Protein AF-A0A7S3HII8-F1 (afdb_monomer)

Solvent-accessible surface area (backbone atoms only — not comparable to full-atom values): 17478 Å² total; per-residue (Å²): 133,83,77,76,80,76,73,83,79,80,84,38,71,46,77,31,68,30,78,46,72,72,54,78,70,59,56,33,69,41,51,76,73,29,67,62,31,34,55,40,40,50,53,52,23,55,49,44,29,73,78,40,73,87,50,53,52,46,57,62,35,62,48,76,63,92,89,61,93,66,60,78,78,68,54,34,42,68,34,51,61,35,28,47,34,50,52,39,53,50,43,48,21,50,50,51,44,38,43,76,71,75,48,71,65,78,40,68,43,40,38,75,63,6,38,57,34,22,40,38,76,70,67,77,40,51,75,60,57,43,51,52,52,27,48,52,57,10,55,47,48,65,72,63,50,58,77,25,29,39,37,35,26,72,65,85,76,55,67,80,73,37,64,67,90,46,47,52,82,40,82,54,72,74,92,51,103,61,88,78,71,79,78,93,65,98,61,99,70,87,75,82,77,71,90,68,72,76,91,72,51,41,36,37,30,38,33,60,53,74,87,76,50,57,72,76,50,45,61,43,96,82,64,20,35,52,39,59,37,36,14,30,32,30,38,35,55,42,39,64,68,64,54,51,51,52,33,60,78,69,66,47,82,46,46,41,82,50,40,85,78,47,82,50,31,28,28,38,10,10,24,35,72,56,50,51,49,50,48,60,55,47,52,76,76,35,90,82,64,46,74,44,81,42,63,40,66,42,43,26,68,64,9,86,91,96

Radius of gyration: 22.63 Å; Cα contacts (8 Å, |Δi|>4): 496; chains: 1; bounding box: 53×67×72 Å

pLDDT: mean 79.73, std 21.17, range [21.88, 98.75]

Organism: NCBI:txid89044

Nearest PDB structures (foldseek):
  5my0-assembly2_D  TM=9.248E-01  e=2.215E-12  Mus musculus
  4mz0-assembly1_A  TM=8.789E-01  e=2.431E-10  Moorena producens 3L
  7vee-assembly1_A  TM=8.994E-01  e=1.974E-09  Streptomyces graminofaciens
  4qbu-assembly1_A  TM=8.191E-01  e=6.363E-10  Bacillus cereus
  8ee0-assembly1_A-2  TM=8.381E-01  e=4.196E-08  Saccharopolyspora erythraea

InterPro domains:
  IPR001227 Acyl transferase domain superfamily [G3DSA:3.40.366.10] (10-182)
  IPR001227 Acyl transferase domain superfamily [G3DSA:3.40.366.10] (208-306)
  IPR003965 Fatty acid synthase [PR01483] (4-23)
  IPR003965 Fatty acid synthase [PR01483] (25-48)
  IPR003965 Fatty acid synthase [PR01483] (100-119)
  IPR014043 Acyl transferase domain [PF00698] (14-182)
  IPR014043 Acyl transferase domain [SM00827] (15-306)
  IPR016035 Acyl transferase/acyl hydrolase/lysophospholipase [SSF52151] (11-305)
  IPR016036 Malonyl-CoA ACP transacylase, ACP-binding [SSF55048] (230-287)
  IPR050091 Polyketide and Nonribosomal Peptide Biosynthesis Enzymes [PTHR43775] (5-305)

Sequence (306 aa):
RKAAARAPQSKVAFVYSGQGSQWPEMGRALMQTSTTFRDTIQRLDKYARAVNDKLCLFEWFAGPAEGAEVDPTEMGWMNKQRSGLGITAYQIGLTNMLQAANLHPDFVLGHSLGEVGASYAAGLQTEQQTIEIAIVRSGLSAYILPDTYMLKTRSCLDKSDLLRDGIVSTIYDSSTLTTIAASRSTKKSSVSIAEVQEEDTFYFYYVKDATQVPAELRRTECGEMLFDLNGSMVAVGLESAVIQQAIEELGLTQTCVACYNSPQGQTVSGAAPEVQQLKTHLEKQHKDLFWRDVPTDKVAYHAPHL

Secondary structure (DSSP, 8-state):
-PPPPPPPPPP-EEEE--TT---TTTTHHHHHH-HHHHHHHHHHHHHHHHH-TT--HHHHHH-SPTT----TTTT-TTSHHHHHHHHHHHHHHHHHHHHHTT---SEEEE-TTHHHHHHHHTTSS-HHHHHHHHHHHHHHHTT--TT-EEEEESSPPPHHHHTTTTEEEEEE--SSS--PPPP---S----------GGG-EEEEEES-GGGS-HHHHB-TTS-EEEE--EEEEEE-S-HHHHHHHHHHTT-SSEEEEEEEETTEEEEEEEHHHHHHHHHHHHHH-TT--EEE--STT--TTSTT-

Foldseek 3Di:
DPDDDDPPDDAAEAEAEDFLPDDLLQQQVCCVVPPLLVVLQVVLQVLVCVVPVPDRSNCLNVDDDPPDDDDSVVSACLQLLRVLLNSLSSLLSVLRVCVVVVHAHPYYYYDHSRVLSRCVSVVVDDSSRSSVVSNQNSVLCVQLDALKKKKKDLDDDDVVLQPPPFKDKDWDAPPDPDRDDDDPDPDDDDDPDDDDPSPRTIIIIIGNDPVSDPPVQCDDPRGTHIFRSQKWKKKKQAAQVVLVVLCVVVVPQQKHFQADPDRGITMIMGHPVSVVVSVVVVCVVDVPIDMGTRSNPSGGPSTPVD

Mean predicted aligned error: 9.97 Å

Structure (mmCIF, N/CA/C/O backbone):
data_AF-A0A7S3HII8-F1
#
_entry.id   AF-A0A7S3HII8-F1
#
loop_
_atom_site.group_PDB
_atom_site.id
_atom_site.type_symbol
_atom_site.label_atom_id
_atom_site.label_alt_id
_atom_site.label_comp_id
_atom_site.label_asym_id
_atom_site.label_entity_id
_atom_site.label_seq_id
_atom_site.pdbx_PDB_ins_code
_atom_site.Cartn_x
_atom_site.Cartn_y
_atom_site.Cartn_z
_atom_site.occupancy
_atom_site.B_iso_or_equiv
_atom_site.auth_seq_id
_atom_site.auth_comp_id
_atom_site.auth_asym_id
_atom_site.auth_atom_id
_atom_site.pdbx_PDB_model_num
ATOM 1 N N . ARG A 1 1 ? -3.192 -30.828 -46.235 1.00 51.22 1 ARG A N 1
ATOM 2 C CA . ARG A 1 1 ? -2.826 -30.717 -44.801 1.00 51.22 1 ARG A CA 1
ATOM 3 C C . ARG A 1 1 ? -3.779 -29.706 -44.169 1.00 51.22 1 ARG A C 1
ATOM 5 O O . ARG A 1 1 ? -3.706 -28.546 -44.544 1.00 51.22 1 ARG A O 1
ATOM 12 N N . LYS A 1 2 ? -4.733 -30.136 -43.329 1.00 47.03 2 LYS A N 1
ATOM 13 C CA . LYS A 1 2 ? -5.586 -29.207 -42.565 1.00 47.03 2 LYS A CA 1
ATOM 14 C C . LYS A 1 2 ? -4.691 -28.508 -41.540 1.00 47.03 2 LYS A C 1
ATOM 16 O O . LYS A 1 2 ? -4.007 -29.199 -40.791 1.00 47.03 2 LYS A O 1
ATOM 21 N N . ALA A 1 3 ? -4.646 -27.177 -41.562 1.00 51.59 3 ALA A N 1
ATOM 22 C CA . ALA A 1 3 ? -3.997 -26.406 -40.511 1.00 51.59 3 ALA A CA 1
ATOM 23 C C . ALA A 1 3 ? -4.661 -26.782 -39.181 1.00 51.59 3 ALA A C 1
ATOM 25 O O . ALA A 1 3 ? -5.887 -26.741 -39.074 1.00 51.59 3 ALA A O 1
ATOM 26 N N . ALA A 1 4 ? -3.867 -27.227 -38.207 1.00 56.47 4 ALA A N 1
ATOM 27 C CA . ALA A 1 4 ? -4.366 -27.455 -36.861 1.00 56.47 4 ALA A CA 1
ATOM 28 C C . ALA A 1 4 ? -4.958 -26.134 -36.354 1.00 56.47 4 ALA A C 1
ATOM 30 O O . ALA A 1 4 ? -4.297 -25.095 -36.426 1.00 56.47 4 ALA A O 1
ATOM 31 N N . ALA A 1 5 ? -6.213 -26.163 -35.901 1.00 59.47 5 ALA A N 1
ATOM 32 C CA . ALA A 1 5 ? -6.829 -25.012 -35.263 1.00 59.47 5 ALA A CA 1
ATOM 33 C C . ALA A 1 5 ? -5.949 -24.612 -34.072 1.00 59.47 5 ALA A C 1
ATOM 35 O O . ALA A 1 5 ? -5.680 -25.428 -33.189 1.00 59.47 5 ALA A O 1
ATOM 36 N N . ARG A 1 6 ? -5.437 -23.379 -34.094 1.00 60.19 6 ARG A N 1
ATOM 37 C CA . ARG A 1 6 ? -4.633 -22.825 -33.005 1.00 60.19 6 ARG A CA 1
ATOM 38 C C . ARG A 1 6 ? -5.531 -22.811 -31.765 1.00 60.19 6 ARG A C 1
ATOM 40 O O . ARG A 1 6 ? -6.633 -22.269 -31.835 1.00 60.19 6 ARG A O 1
ATOM 47 N N . ALA A 1 7 ? -5.105 -23.459 -30.679 1.00 64.31 7 ALA A N 1
ATOM 48 C CA . ALA A 1 7 ? -5.847 -23.427 -29.421 1.00 64.31 7 ALA A CA 1
ATOM 49 C C . ALA A 1 7 ? -6.113 -21.960 -29.027 1.00 64.31 7 ALA A C 1
ATOM 51 O O . ALA A 1 7 ? -5.239 -21.119 -29.277 1.00 64.31 7 ALA A O 1
ATOM 52 N N . PRO A 1 8 ? -7.296 -21.628 -28.475 1.00 66.81 8 PRO A N 1
ATOM 53 C CA . PRO A 1 8 ? -7.592 -20.261 -28.068 1.00 66.81 8 PRO A CA 1
ATOM 54 C C . PRO A 1 8 ? -6.504 -19.780 -27.106 1.00 66.81 8 PRO A C 1
ATOM 56 O O . PRO A 1 8 ? -6.142 -20.486 -26.166 1.00 66.81 8 PRO A O 1
ATOM 59 N N . GLN A 1 9 ? -5.944 -18.604 -27.388 1.00 76.50 9 GLN A N 1
ATOM 60 C CA . GLN A 1 9 ? -4.922 -18.000 -26.544 1.00 76.50 9 GLN A CA 1
ATOM 61 C C . GLN A 1 9 ? -5.528 -17.741 -25.161 1.00 76.50 9 GLN A C 1
ATOM 63 O O . GLN A 1 9 ? -6.582 -17.109 -25.057 1.00 76.50 9 GLN A O 1
ATOM 68 N N . SER A 1 10 ? -4.896 -18.272 -24.112 1.00 86.75 10 SER A N 1
ATOM 69 C CA . SER A 1 10 ? -5.315 -18.010 -22.736 1.00 86.75 10 SER A CA 1
ATOM 70 C C . SER A 1 10 ? -5.253 -16.514 -22.464 1.00 86.75 10 SER A C 1
ATOM 72 O O . SER A 1 10 ? -4.247 -15.877 -22.779 1.00 86.75 10 SER A O 1
ATOM 74 N N . LYS A 1 11 ? -6.320 -15.974 -21.872 1.00 92.62 11 LYS A N 1
ATOM 75 C CA . LYS A 1 11 ? -6.348 -14.575 -21.451 1.00 92.62 11 LYS A CA 1
ATOM 76 C C . LYS A 1 11 ? -5.477 -14.368 -20.215 1.00 92.62 11 LYS A C 1
ATOM 78 O O . LYS A 1 11 ? -5.424 -15.244 -19.350 1.00 92.62 11 LYS A O 1
ATOM 83 N N . VAL A 1 12 ? -4.829 -13.214 -20.123 1.00 93.00 12 VAL A N 1
ATOM 84 C CA . VAL A 1 12 ? -3.904 -12.852 -19.044 1.00 93.00 12 VAL A CA 1
ATOM 85 C C . VAL A 1 12 ? -4.434 -11.636 -18.293 1.00 93.00 12 VAL A C 1
ATOM 87 O O . VAL A 1 12 ? -4.846 -10.652 -18.901 1.00 93.00 12 VAL A O 1
ATOM 90 N N . ALA A 1 13 ? -4.403 -11.689 -16.963 1.00 94.00 13 ALA A N 1
ATOM 91 C CA . ALA A 1 13 ? -4.710 -10.549 -16.109 1.00 94.00 13 ALA A CA 1
ATOM 92 C C . ALA A 1 13 ? -3.455 -10.113 -15.349 1.00 94.00 13 ALA A C 1
ATOM 94 O O . ALA A 1 13 ? -2.774 -10.952 -14.756 1.00 94.00 13 ALA A O 1
ATOM 95 N N . PHE A 1 14 ? -3.157 -8.815 -15.344 1.00 96.25 14 PHE A N 1
ATOM 96 C CA . PHE A 1 14 ? -2.147 -8.242 -14.454 1.00 96.25 14 PHE A CA 1
ATOM 97 C C . PHE A 1 14 ? -2.840 -7.685 -13.208 1.00 96.25 14 PHE A C 1
ATOM 99 O O . PHE A 1 14 ? -3.783 -6.899 -13.314 1.00 96.25 14 PHE A O 1
ATOM 106 N N . VAL A 1 15 ? -2.382 -8.110 -12.029 1.00 94.88 15 VAL A N 1
ATOM 107 C CA . VAL A 1 15 ? -2.956 -7.721 -10.734 1.00 94.88 15 VAL A CA 1
ATOM 108 C C . VAL A 1 15 ? -1.895 -6.993 -9.915 1.00 94.88 15 VAL A C 1
ATOM 110 O O . VAL A 1 15 ? -0.815 -7.531 -9.673 1.00 94.88 15 VAL A O 1
ATOM 113 N N . TYR A 1 16 ? -2.209 -5.770 -9.498 1.00 93.19 16 TYR A N 1
ATOM 114 C CA . TYR A 1 16 ? -1.282 -4.840 -8.860 1.00 93.19 16 TYR A CA 1
ATOM 115 C C . TYR A 1 16 ? -1.586 -4.709 -7.367 1.00 93.19 16 TYR A C 1
ATOM 117 O O . TYR A 1 16 ? -2.712 -4.405 -6.967 1.00 93.19 16 TYR A O 1
ATOM 125 N N . SER A 1 17 ? -0.570 -4.941 -6.537 1.00 91.25 17 SER A N 1
ATOM 126 C CA . SER A 1 17 ? -0.679 -4.908 -5.079 1.00 91.25 17 SER A CA 1
ATOM 127 C C . SER A 1 17 ? -0.744 -3.484 -4.516 1.00 91.25 17 SER A C 1
ATOM 129 O O . SER A 1 17 ? -0.225 -2.535 -5.102 1.00 91.25 17 SER A O 1
ATOM 131 N N . GLY A 1 18 ? -1.382 -3.344 -3.355 1.00 88.19 18 GLY A N 1
ATOM 132 C CA . GLY A 1 18 ? -1.487 -2.071 -2.644 1.00 88.19 18 GLY A CA 1
ATOM 133 C C . GLY A 1 18 ? -0.325 -1.789 -1.692 1.00 88.19 18 GLY A C 1
ATOM 134 O O . GLY A 1 18 ? 0.636 -2.549 -1.591 1.00 88.19 18 GLY A O 1
ATOM 135 N N . GLN A 1 19 ? -0.463 -0.696 -0.943 1.00 86.69 19 GLN A N 1
ATOM 136 C CA . GLN A 1 19 ? 0.439 -0.329 0.147 1.00 86.69 19 GLN A CA 1
ATOM 137 C C . GLN A 1 19 ? 0.507 -1.448 1.200 1.00 86.69 19 GLN A C 1
ATOM 139 O O . GLN A 1 19 ? -0.504 -2.083 1.501 1.00 86.69 19 GLN A O 1
ATOM 144 N N . GLY A 1 20 ? 1.693 -1.691 1.758 1.00 86.38 20 GLY A N 1
ATOM 145 C CA . GLY A 1 20 ? 1.954 -2.788 2.692 1.00 86.38 20 GLY A CA 1
ATOM 146 C C . GLY A 1 20 ? 2.493 -4.059 2.028 1.00 86.38 20 GLY A C 1
ATOM 147 O O . GLY A 1 20 ? 2.854 -5.000 2.732 1.00 86.38 20 GLY A O 1
ATOM 148 N N . SER A 1 21 ? 2.569 -4.105 0.690 1.00 88.88 21 SER A N 1
ATOM 149 C CA . SER A 1 21 ? 3.163 -5.226 -0.051 1.00 88.88 21 SER A CA 1
ATOM 150 C C . SER A 1 21 ? 4.676 -5.120 -0.234 1.00 88.88 21 SER A C 1
ATOM 152 O O . SER A 1 21 ? 5.280 -6.034 -0.785 1.00 88.88 21 SER A O 1
ATOM 154 N N . GLN A 1 22 ? 5.280 -3.991 0.130 1.00 91.12 22 GLN A N 1
ATOM 155 C CA . GLN A 1 22 ? 6.714 -3.769 0.003 1.00 91.12 22 GLN A CA 1
ATOM 156 C C . GLN A 1 22 ? 7.512 -4.627 0.992 1.00 91.12 22 GLN A C 1
ATOM 158 O O . GLN A 1 22 ? 7.025 -4.992 2.059 1.00 91.12 22 GLN A O 1
ATOM 163 N N . TRP A 1 23 ? 8.768 -4.906 0.656 1.00 90.12 23 TRP A N 1
ATOM 164 C CA . TRP A 1 23 ? 9.723 -5.604 1.518 1.00 90.12 23 TRP A CA 1
ATOM 165 C C . TRP A 1 23 ? 11.100 -4.928 1.423 1.00 90.12 23 TRP A C 1
ATOM 167 O O . TRP A 1 23 ? 11.336 -4.193 0.461 1.00 90.12 23 TRP A O 1
ATOM 177 N N . PRO A 1 24 ? 12.013 -5.143 2.391 1.00 86.00 24 PRO A N 1
ATOM 178 C CA . PRO A 1 24 ? 13.267 -4.385 2.466 1.00 86.00 24 PRO A CA 1
ATOM 179 C C . PRO A 1 24 ? 14.112 -4.419 1.181 1.00 86.00 24 PRO A C 1
ATOM 181 O O . PRO A 1 24 ? 14.596 -3.388 0.737 1.00 86.00 24 PRO A O 1
ATOM 184 N N . GLU A 1 25 ? 14.205 -5.576 0.521 1.00 88.56 25 GLU A N 1
ATOM 185 C CA . GLU A 1 25 ? 15.040 -5.780 -0.677 1.00 88.56 25 GLU A CA 1
ATOM 186 C C . GLU A 1 25 ? 14.281 -5.645 -2.011 1.00 88.56 25 GLU A C 1
ATOM 188 O O . GLU A 1 25 ? 14.692 -6.192 -3.042 1.00 88.56 25 GLU A O 1
ATOM 193 N N . MET A 1 26 ? 13.130 -4.965 -2.009 1.00 92.81 26 MET A N 1
ATOM 194 C CA . MET A 1 26 ? 12.280 -4.829 -3.192 1.00 92.81 26 MET A CA 1
ATOM 195 C C . MET A 1 26 ? 13.047 -4.210 -4.369 1.00 92.81 26 MET A C 1
ATOM 197 O O . MET A 1 26 ? 13.585 -3.112 -4.284 1.00 92.81 26 MET A O 1
ATOM 201 N N . GLY A 1 27 ? 13.092 -4.935 -5.491 1.00 94.38 27 GLY A N 1
ATOM 202 C CA . GLY A 1 27 ? 13.731 -4.484 -6.732 1.00 94.38 27 GLY A CA 1
ATOM 203 C C . GLY A 1 27 ? 15.244 -4.659 -6.823 1.00 94.38 27 GLY A C 1
ATOM 204 O O . GLY A 1 27 ? 15.751 -4.626 -7.942 1.00 94.38 27 GLY A O 1
ATOM 205 N N . ARG A 1 28 ? 15.967 -4.952 -5.733 1.00 92.38 28 ARG A N 1
ATOM 206 C CA . ARG A 1 28 ? 17.440 -5.016 -5.777 1.00 92.38 28 ARG A CA 1
ATOM 207 C C . ARG A 1 28 ? 17.975 -6.075 -6.738 1.00 92.38 28 ARG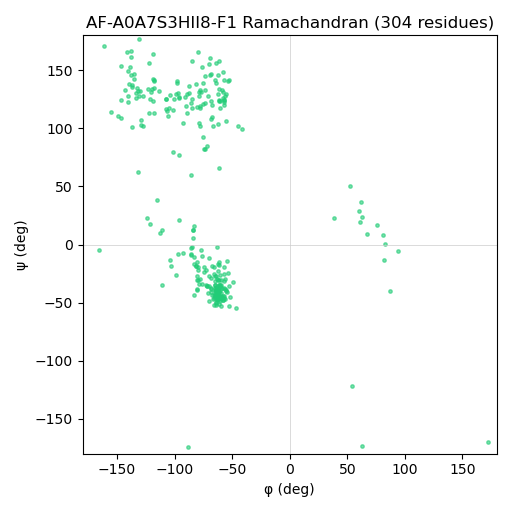 A C 1
ATOM 209 O O . ARG A 1 28 ? 18.813 -5.782 -7.588 1.00 92.38 28 ARG A O 1
ATOM 216 N N . ALA A 1 29 ? 17.448 -7.296 -6.658 1.00 94.44 29 ALA A N 1
ATOM 217 C CA . ALA A 1 29 ? 17.848 -8.370 -7.567 1.00 94.44 29 ALA A CA 1
ATOM 218 C C . ALA A 1 29 ? 17.554 -8.010 -9.036 1.00 94.44 29 ALA A C 1
ATOM 220 O O . ALA A 1 29 ? 18.342 -8.325 -9.925 1.00 94.44 29 ALA A O 1
ATOM 221 N N . LEU A 1 30 ? 16.452 -7.300 -9.304 1.00 97.19 30 LEU A N 1
ATOM 222 C CA . LEU A 1 30 ? 16.085 -6.875 -10.657 1.00 97.19 30 LEU A CA 1
ATOM 223 C C . LEU A 1 30 ? 16.971 -5.739 -11.176 1.00 97.19 30 LEU A C 1
ATOM 225 O O . LEU A 1 30 ? 17.313 -5.752 -12.354 1.00 97.19 30 LEU A O 1
ATOM 229 N N . MET A 1 31 ? 17.415 -4.815 -10.318 1.00 96.50 31 MET A N 1
ATOM 230 C CA . MET A 1 31 ? 18.408 -3.796 -10.691 1.00 96.50 31 MET A CA 1
ATOM 231 C C . MET A 1 31 ? 19.702 -4.426 -11.226 1.00 96.50 31 MET A C 1
ATOM 233 O O . MET A 1 31 ? 20.291 -3.927 -12.190 1.00 96.50 31 MET A O 1
ATOM 237 N N . GLN A 1 32 ? 20.116 -5.547 -10.630 1.00 94.94 32 GLN A N 1
ATOM 238 C CA . GLN A 1 32 ? 21.330 -6.276 -11.002 1.00 94.94 32 GLN A CA 1
ATOM 239 C C . GLN A 1 32 ? 21.133 -7.168 -12.236 1.00 94.94 32 GLN A C 1
ATOM 241 O O . GLN A 1 32 ? 22.020 -7.258 -13.081 1.00 94.94 32 GLN A O 1
ATOM 246 N N . THR A 1 33 ? 19.973 -7.817 -12.361 1.00 96.88 33 THR A N 1
ATOM 247 C CA . THR A 1 33 ? 19.763 -8.901 -13.341 1.00 96.88 33 THR A CA 1
ATOM 248 C C . THR A 1 33 ? 18.958 -8.504 -14.579 1.00 96.88 33 THR A C 1
ATOM 250 O O . THR A 1 33 ? 19.039 -9.191 -15.594 1.00 96.88 33 THR A O 1
ATOM 253 N N . SER A 1 34 ? 18.205 -7.400 -14.542 1.00 98.12 34 SER A N 1
ATOM 254 C CA . SER A 1 34 ? 17.308 -6.983 -15.626 1.00 98.12 34 SER A CA 1
ATOM 255 C C . SER A 1 34 ? 17.657 -5.591 -16.145 1.00 98.12 34 SER A C 1
ATOM 257 O O . SER A 1 34 ? 17.464 -4.582 -15.467 1.00 98.12 34 SER A O 1
ATOM 259 N N . THR A 1 35 ? 18.128 -5.523 -17.394 1.00 98.12 35 THR A N 1
ATOM 260 C CA . THR A 1 35 ? 18.382 -4.244 -18.077 1.00 98.12 35 THR A CA 1
ATOM 261 C C . THR A 1 35 ? 17.100 -3.436 -18.250 1.00 98.12 35 THR A C 1
ATOM 263 O O . THR A 1 35 ? 17.086 -2.259 -17.914 1.00 98.12 35 THR A O 1
ATOM 266 N N . THR A 1 36 ? 15.991 -4.067 -18.646 1.00 98.56 36 THR A N 1
ATOM 267 C CA . THR A 1 36 ? 14.696 -3.382 -18.784 1.00 98.56 36 THR A CA 1
ATOM 268 C C . THR A 1 36 ? 14.226 -2.762 -17.469 1.00 98.56 36 THR A C 1
ATOM 270 O O . THR A 1 36 ? 13.731 -1.634 -17.469 1.00 98.56 36 THR A O 1
ATOM 273 N N . PHE A 1 37 ? 14.391 -3.469 -16.346 1.00 98.69 37 PHE A N 1
ATOM 274 C CA . PHE A 1 37 ? 14.027 -2.938 -15.033 1.00 98.69 37 PHE A CA 1
ATOM 275 C C . PHE A 1 37 ? 14.905 -1.743 -14.663 1.00 98.69 37 PHE A C 1
ATOM 277 O O . PHE A 1 37 ? 14.390 -0.668 -14.370 1.00 98.69 37 PHE A O 1
ATOM 284 N N . ARG A 1 38 ? 16.230 -1.909 -14.744 1.00 98.56 38 ARG A N 1
ATOM 285 C CA . ARG A 1 38 ? 17.202 -0.867 -14.399 1.00 98.56 38 ARG A CA 1
ATOM 286 C C . ARG A 1 38 ? 17.025 0.399 -15.241 1.00 98.56 38 ARG A C 1
ATOM 288 O O . ARG A 1 38 ? 16.975 1.491 -14.679 1.00 98.56 38 ARG A O 1
ATOM 295 N N . ASP A 1 39 ? 16.857 0.260 -16.555 1.00 98.62 39 ASP A N 1
ATOM 296 C CA . ASP A 1 39 ? 16.637 1.392 -17.461 1.00 98.62 39 ASP A CA 1
ATOM 297 C C . ASP A 1 39 ? 15.307 2.094 -17.156 1.00 98.62 39 ASP A C 1
ATOM 299 O O . ASP A 1 39 ? 15.203 3.316 -17.265 1.00 98.62 39 ASP A O 1
ATOM 303 N N . THR A 1 40 ? 14.282 1.332 -16.755 1.00 98.75 40 THR A N 1
ATOM 304 C CA . THR A 1 40 ? 13.001 1.892 -16.307 1.00 98.75 40 THR A CA 1
ATOM 305 C C . THR A 1 40 ? 13.179 2.717 -15.042 1.00 98.75 40 THR A C 1
ATOM 307 O O . THR A 1 40 ? 12.811 3.888 -15.038 1.00 98.75 40 THR A O 1
ATOM 310 N N . ILE A 1 41 ? 13.813 2.170 -14.001 1.00 98.62 41 ILE A N 1
ATOM 311 C CA . ILE A 1 41 ? 14.077 2.917 -12.765 1.00 98.62 41 ILE A CA 1
ATOM 312 C C . ILE A 1 41 ? 14.913 4.174 -13.041 1.00 98.62 41 ILE A C 1
ATOM 314 O O . ILE A 1 41 ? 14.632 5.221 -12.468 1.00 98.62 41 ILE A O 1
ATOM 318 N N . GLN A 1 42 ? 15.876 4.123 -13.965 1.00 98.56 42 GLN A N 1
ATOM 319 C CA . GLN A 1 42 ? 16.660 5.297 -14.357 1.00 98.56 42 GLN A CA 1
ATOM 320 C C . GLN A 1 42 ? 15.809 6.399 -15.014 1.00 98.56 42 GLN A C 1
ATOM 322 O O . GLN A 1 42 ? 16.011 7.582 -14.733 1.00 98.56 42 GLN A O 1
ATOM 327 N N . ARG A 1 43 ? 14.835 6.044 -15.866 1.00 98.62 43 ARG A N 1
ATOM 328 C CA . ARG A 1 43 ? 13.878 7.023 -16.418 1.00 98.62 43 ARG A CA 1
ATOM 329 C C . ARG A 1 43 ? 12.986 7.607 -15.326 1.00 98.62 43 ARG A C 1
ATOM 331 O O . ARG A 1 43 ? 12.833 8.825 -15.257 1.00 98.62 43 ARG A O 1
ATOM 338 N N . LEU A 1 44 ? 12.447 6.753 -14.455 1.00 98.69 44 LEU A N 1
ATOM 339 C CA . LEU A 1 44 ? 11.586 7.171 -13.348 1.00 98.69 44 LEU A CA 1
ATOM 340 C C . LEU A 1 44 ? 12.316 8.084 -12.356 1.00 98.69 44 LEU A C 1
ATOM 342 O O . LEU A 1 44 ? 11.734 9.065 -11.906 1.00 98.69 44 LEU A O 1
ATOM 346 N N . ASP A 1 45 ? 13.593 7.822 -12.066 1.00 98.31 45 ASP A N 1
ATOM 347 C CA . ASP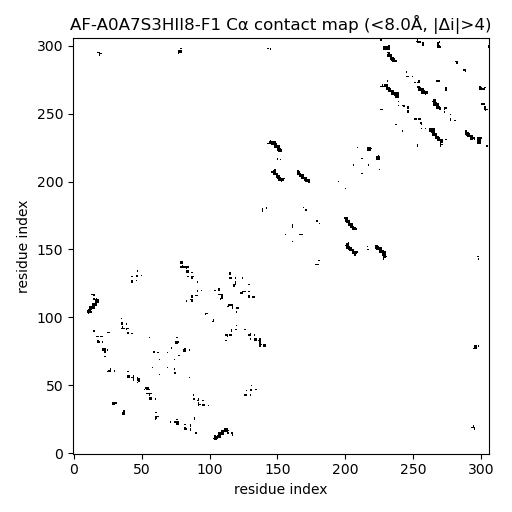 A 1 45 ? 14.442 8.685 -11.236 1.00 98.31 45 ASP A CA 1
ATOM 348 C C . ASP A 1 45 ? 14.568 10.091 -11.829 1.00 98.31 45 ASP A C 1
ATOM 350 O O . ASP A 1 45 ? 14.375 11.079 -11.123 1.00 98.31 45 ASP A O 1
ATOM 354 N N . LYS A 1 46 ? 14.785 10.197 -13.147 1.00 98.44 46 LYS A N 1
ATOM 355 C CA . LYS A 1 46 ? 14.832 11.491 -13.840 1.00 98.44 46 LYS A CA 1
ATOM 356 C C . LYS A 1 46 ? 13.515 12.259 -13.704 1.00 98.44 46 LYS A C 1
ATOM 358 O O . LYS A 1 46 ? 13.544 13.459 -13.433 1.00 98.44 46 LYS A O 1
ATOM 363 N N . TYR A 1 47 ? 12.376 11.593 -13.899 1.00 98.31 47 TYR A N 1
ATOM 364 C CA . TYR A 1 47 ? 11.062 12.220 -13.727 1.00 98.31 47 TYR A CA 1
ATOM 365 C C . TYR A 1 47 ? 10.835 12.653 -12.276 1.00 98.31 47 TYR A C 1
ATOM 367 O O . TYR A 1 47 ? 10.419 13.780 -12.029 1.00 98.31 47 TYR A O 1
ATOM 375 N N . ALA A 1 48 ? 11.190 11.806 -11.308 1.00 96.94 48 ALA A N 1
ATOM 376 C CA . ALA A 1 48 ? 11.041 12.121 -9.895 1.00 96.94 48 ALA A CA 1
ATOM 377 C C . ALA A 1 48 ? 11.900 13.315 -9.462 1.00 96.94 48 ALA A C 1
ATOM 379 O O . ALA A 1 48 ? 11.394 14.220 -8.799 1.00 96.94 48 ALA A O 1
ATOM 380 N N . ARG A 1 49 ? 13.163 13.372 -9.901 1.00 96.75 49 ARG A N 1
ATOM 381 C CA . ARG A 1 49 ? 14.067 14.503 -9.641 1.00 96.75 49 ARG A CA 1
ATOM 382 C C . ARG A 1 49 ? 13.586 15.813 -10.256 1.00 96.75 49 ARG A C 1
ATOM 384 O O . ARG A 1 49 ? 13.874 16.872 -9.711 1.00 96.75 49 ARG A O 1
ATOM 391 N N . ALA A 1 50 ? 12.853 15.757 -11.369 1.00 96.62 50 ALA A N 1
ATOM 392 C CA . ALA A 1 50 ? 12.256 16.948 -11.969 1.00 96.62 50 ALA A CA 1
ATOM 393 C C . ALA A 1 50 ? 11.127 17.541 -11.103 1.00 96.62 50 ALA A C 1
ATOM 395 O O . ALA A 1 50 ? 10.918 18.751 -11.128 1.00 96.62 50 ALA A O 1
ATOM 396 N N . VAL A 1 51 ? 10.429 16.707 -10.323 1.00 92.94 51 VAL A N 1
ATOM 397 C CA . VAL A 1 51 ? 9.403 17.143 -9.358 1.00 92.94 51 VAL A CA 1
ATOM 398 C C . VAL A 1 51 ? 10.037 17.587 -8.041 1.00 92.94 51 VAL A C 1
ATOM 400 O O . VAL A 1 51 ? 9.636 18.592 -7.457 1.00 92.94 51 VAL A O 1
ATOM 403 N N . ASN A 1 52 ? 11.011 16.822 -7.550 1.00 90.44 52 ASN A N 1
ATOM 404 C CA . ASN A 1 52 ? 11.717 17.080 -6.303 1.00 90.44 52 ASN A CA 1
ATOM 405 C C . ASN A 1 52 ? 13.150 16.547 -6.414 1.00 90.44 52 ASN A C 1
ATOM 407 O O . ASN A 1 52 ? 13.375 15.336 -6.410 1.00 90.44 52 ASN A O 1
ATOM 411 N N . ASP A 1 53 ? 14.118 17.460 -6.469 1.00 92.06 53 ASP A N 1
ATOM 412 C CA . ASP A 1 53 ? 15.541 17.183 -6.697 1.00 92.06 53 ASP A CA 1
ATOM 413 C C . ASP A 1 53 ? 16.201 16.323 -5.606 1.00 92.06 53 ASP A C 1
ATOM 415 O O . ASP A 1 53 ? 17.257 15.730 -5.838 1.00 92.06 53 ASP A O 1
ATOM 419 N N . LYS A 1 54 ? 15.555 16.203 -4.440 1.00 89.12 54 LYS A N 1
ATOM 420 C CA . LYS A 1 54 ? 15.984 15.357 -3.317 1.00 89.12 54 LYS A CA 1
ATOM 421 C C . LYS A 1 54 ? 15.568 13.893 -3.447 1.00 89.12 54 LYS A C 1
ATOM 423 O O . LYS A 1 54 ? 15.986 13.077 -2.627 1.00 89.12 54 LYS A O 1
ATOM 428 N N . LEU A 1 55 ? 14.702 13.552 -4.401 1.00 90.56 55 LEU A N 1
ATOM 429 C CA . LEU A 1 55 ? 14.323 12.164 -4.648 1.00 90.56 55 LEU A CA 1
ATOM 430 C C . LEU A 1 55 ? 15.445 11.454 -5.413 1.00 90.56 55 LEU A C 1
ATOM 432 O O . LEU A 1 55 ? 15.922 11.955 -6.426 1.00 90.56 55 LEU A O 1
ATOM 436 N N . CYS A 1 56 ? 15.834 10.270 -4.944 1.00 91.56 56 CYS A N 1
ATOM 437 C CA . CYS A 1 56 ? 16.895 9.460 -5.547 1.00 91.56 56 CYS A CA 1
ATOM 438 C C . CYS A 1 56 ? 16.418 8.011 -5.724 1.00 91.56 56 CYS A C 1
ATOM 440 O O . CYS A 1 56 ? 16.951 7.092 -5.103 1.00 91.56 56 CYS A O 1
ATOM 442 N N . LEU A 1 57 ? 15.382 7.791 -6.539 1.00 93.19 57 LEU A N 1
ATOM 443 C CA . LEU A 1 57 ? 14.791 6.465 -6.748 1.00 93.19 57 LEU A CA 1
ATOM 444 C C . LEU A 1 57 ? 15.806 5.421 -7.208 1.00 93.19 57 LEU A C 1
ATOM 446 O O . LEU A 1 57 ? 15.754 4.286 -6.740 1.00 93.19 57 LEU A O 1
ATOM 450 N N . PHE A 1 58 ? 16.730 5.790 -8.096 1.00 94.88 58 PHE A N 1
ATOM 451 C CA . PHE A 1 58 ? 17.739 4.849 -8.580 1.00 94.88 58 PHE A CA 1
ATOM 452 C C . PHE A 1 58 ? 18.625 4.339 -7.438 1.00 94.88 58 PHE A C 1
ATOM 454 O O . PHE A 1 58 ? 18.832 3.134 -7.306 1.00 94.88 58 PHE A O 1
ATOM 461 N N . GLU A 1 59 ? 19.097 5.249 -6.584 1.00 91.19 59 GLU A N 1
ATOM 462 C CA . GLU A 1 59 ? 19.908 4.916 -5.408 1.00 91.19 59 GLU A CA 1
ATOM 463 C C . GLU A 1 59 ? 19.103 4.099 -4.394 1.00 91.19 59 GLU A C 1
ATOM 465 O O . GLU A 1 59 ? 19.616 3.126 -3.849 1.00 91.19 59 GLU A O 1
ATOM 470 N N . TRP A 1 60 ? 17.824 4.428 -4.183 1.00 90.94 60 TRP A N 1
ATOM 471 C CA . TRP A 1 60 ? 16.958 3.678 -3.269 1.00 90.94 60 TRP A CA 1
ATOM 472 C C . TRP A 1 60 ? 16.757 2.225 -3.717 1.00 90.94 60 TRP A C 1
ATOM 474 O O . TRP A 1 60 ? 16.790 1.325 -2.883 1.00 90.94 60 TRP A O 1
ATOM 484 N N . PHE A 1 61 ? 16.592 1.975 -5.021 1.00 92.62 61 PHE A N 1
ATOM 485 C CA . PHE A 1 61 ? 16.472 0.619 -5.571 1.00 92.62 61 PHE A CA 1
ATOM 486 C C . PHE A 1 61 ? 17.801 -0.135 -5.661 1.00 92.62 61 PHE A C 1
ATOM 488 O O . PHE A 1 61 ? 17.820 -1.358 -5.511 1.00 92.62 61 PHE A O 1
ATOM 495 N N . ALA A 1 62 ? 18.908 0.562 -5.931 1.00 89.88 62 ALA A N 1
ATOM 496 C CA . ALA A 1 62 ? 20.242 -0.034 -5.876 1.00 89.88 62 ALA A CA 1
ATOM 497 C C . ALA A 1 62 ? 20.593 -0.460 -4.440 1.00 89.88 62 ALA A C 1
ATOM 499 O O . ALA A 1 62 ? 21.234 -1.496 -4.236 1.00 89.88 62 ALA A O 1
ATOM 500 N N . GLY A 1 63 ? 20.110 0.326 -3.472 1.00 82.06 63 GLY A N 1
ATOM 501 C CA . GLY A 1 63 ? 20.381 0.226 -2.048 1.00 82.06 63 GLY A CA 1
ATOM 502 C C . GLY A 1 63 ? 21.862 0.448 -1.717 1.00 82.06 63 GLY A C 1
ATOM 503 O O . GLY A 1 63 ? 22.653 0.815 -2.589 1.00 82.06 63 GLY A O 1
ATOM 504 N N . PRO A 1 64 ? 22.263 0.255 -0.451 1.00 76.56 64 PRO A N 1
ATOM 505 C CA . PRO A 1 64 ? 23.642 0.479 -0.043 1.00 76.56 64 PRO A CA 1
ATOM 506 C C . PRO A 1 64 ? 24.633 -0.466 -0.714 1.00 76.56 64 PRO A C 1
ATOM 508 O O . PRO A 1 64 ? 24.277 -1.577 -1.117 1.00 76.56 64 PRO A O 1
ATOM 511 N N . ALA A 1 65 ? 25.889 -0.012 -0.777 1.00 70.75 65 ALA A N 1
ATOM 512 C CA . ALA A 1 65 ? 27.017 -0.842 -1.171 1.00 70.75 65 ALA A CA 1
ATOM 513 C C . ALA A 1 65 ? 27.147 -2.059 -0.243 1.00 70.75 65 ALA A C 1
ATOM 515 O O . ALA A 1 65 ? 26.817 -2.002 0.943 1.00 70.75 65 ALA A O 1
ATOM 516 N N . GLU A 1 66 ? 27.642 -3.163 -0.797 1.00 67.56 66 GLU A N 1
ATOM 517 C CA . GLU A 1 66 ? 27.850 -4.404 -0.057 1.00 67.56 66 GLU A CA 1
ATOM 518 C C . GLU A 1 66 ? 28.749 -4.167 1.170 1.00 67.56 66 GLU A C 1
ATOM 520 O O . GLU A 1 66 ? 29.821 -3.572 1.062 1.00 67.56 66 GLU A O 1
ATOM 525 N N . GLY A 1 67 ? 28.285 -4.601 2.346 1.00 64.69 67 GLY A N 1
ATOM 526 C CA . GLY A 1 67 ? 29.001 -4.438 3.616 1.00 64.69 67 GLY A CA 1
ATOM 527 C C . GLY A 1 67 ? 28.839 -3.079 4.306 1.00 64.69 67 GLY A C 1
ATOM 528 O O . GLY A 1 67 ? 29.412 -2.891 5.376 1.00 64.69 67 GLY A O 1
ATOM 529 N N . ALA A 1 68 ? 28.067 -2.141 3.749 1.00 70.25 68 ALA A N 1
ATOM 530 C CA . ALA A 1 68 ? 27.717 -0.923 4.471 1.00 70.25 68 ALA A CA 1
ATOM 531 C C . ALA A 1 68 ? 26.735 -1.240 5.611 1.00 70.25 68 ALA A C 1
ATOM 533 O O . ALA A 1 68 ? 25.690 -1.856 5.389 1.00 70.25 68 ALA A O 1
ATOM 534 N N . GLU A 1 69 ? 27.057 -0.791 6.825 1.00 61.41 69 GLU A N 1
ATOM 535 C CA . GLU A 1 69 ? 26.083 -0.739 7.912 1.00 61.41 69 GLU A CA 1
ATOM 536 C C . GLU A 1 69 ? 25.038 0.317 7.560 1.00 61.41 69 GLU A C 1
ATOM 538 O O . GLU A 1 69 ? 25.328 1.512 7.525 1.00 61.41 69 GLU A O 1
ATOM 543 N N . VAL A 1 70 ? 23.826 -0.135 7.256 1.00 60.78 70 VAL A N 1
ATOM 544 C CA . VAL A 1 70 ? 22.672 0.739 7.064 1.00 60.78 70 VAL A CA 1
ATOM 545 C C . VAL A 1 70 ? 21.626 0.353 8.079 1.00 60.78 70 VAL A C 1
ATOM 547 O O . VAL A 1 70 ? 21.338 -0.832 8.268 1.00 60.78 70 VAL A O 1
ATOM 550 N N . ASP A 1 71 ? 21.063 1.360 8.735 1.00 57.41 71 ASP A N 1
ATOM 551 C CA . ASP A 1 71 ? 19.926 1.163 9.615 1.00 57.41 71 ASP A CA 1
ATOM 552 C C . ASP A 1 71 ? 18.790 0.509 8.795 1.00 57.41 71 ASP A C 1
ATOM 554 O O . ASP A 1 71 ? 18.385 1.038 7.757 1.00 57.41 71 ASP A O 1
ATOM 558 N N . PRO A 1 72 ? 18.249 -0.652 9.202 1.00 52.12 72 PRO A N 1
ATOM 559 C CA . PRO A 1 72 ? 17.135 -1.293 8.503 1.00 52.12 72 PRO A CA 1
ATOM 560 C C . PRO A 1 72 ? 15.918 -0.372 8.305 1.00 52.12 72 PRO A C 1
ATOM 562 O O . PRO A 1 72 ? 15.142 -0.567 7.368 1.00 52.12 72 PRO A O 1
ATOM 565 N N . THR A 1 73 ? 15.756 0.650 9.151 1.00 51.12 73 THR A N 1
ATOM 566 C CA . THR A 1 73 ? 14.730 1.692 9.007 1.00 51.12 73 THR A CA 1
ATOM 567 C C . THR A 1 73 ? 15.051 2.700 7.891 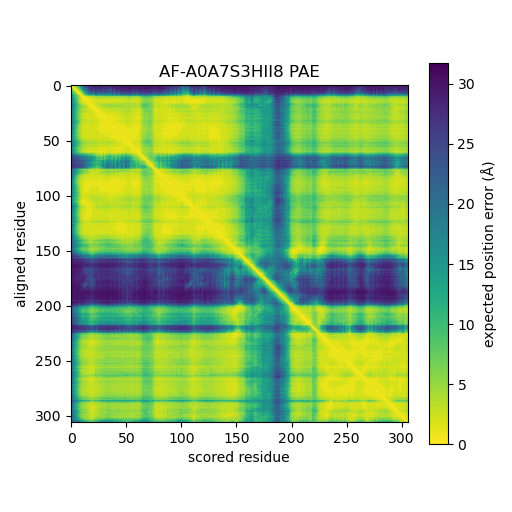1.00 51.12 73 THR A C 1
ATOM 569 O O . THR A 1 73 ? 14.136 3.266 7.288 1.00 51.12 73 THR A O 1
ATOM 572 N N . GLU A 1 74 ? 16.325 2.854 7.517 1.00 52.00 74 GLU A N 1
ATOM 573 C CA . GLU A 1 74 ? 16.797 3.662 6.384 1.00 52.00 74 GLU A CA 1
ATOM 574 C C . GLU A 1 74 ? 16.681 2.950 5.029 1.00 52.00 74 GLU A C 1
ATOM 576 O O . GLU A 1 74 ? 16.601 3.627 3.995 1.00 52.00 74 GLU A O 1
ATOM 581 N N . MET A 1 75 ? 16.552 1.611 5.016 1.00 57.09 75 MET A N 1
ATOM 582 C CA . MET A 1 75 ? 16.241 0.830 3.800 1.00 57.09 75 MET A CA 1
ATOM 583 C C . MET A 1 75 ? 14.862 1.166 3.205 1.00 57.09 75 MET A C 1
ATOM 585 O O . MET A 1 75 ? 14.500 0.710 2.123 1.00 57.09 75 MET A O 1
ATOM 589 N N . GLY A 1 76 ? 14.121 2.065 3.858 1.00 70.62 76 GLY A N 1
ATOM 590 C CA . GLY A 1 76 ? 13.384 3.124 3.182 1.00 70.62 76 GLY A CA 1
ATOM 591 C C . GLY A 1 76 ? 11.995 2.734 2.719 1.00 70.62 76 GLY A C 1
ATOM 592 O O . GLY A 1 76 ? 11.080 3.527 2.892 1.00 70.62 76 GLY A O 1
ATOM 593 N N . TRP A 1 77 ? 11.787 1.525 2.199 1.00 86.88 77 TRP A N 1
ATOM 594 C CA . TRP A 1 77 ? 10.470 1.136 1.694 1.00 86.88 77 TRP A CA 1
ATOM 595 C C . TRP A 1 77 ? 9.414 1.053 2.791 1.00 86.88 77 TRP A C 1
ATOM 597 O O . TRP A 1 77 ? 8.251 1.280 2.501 1.00 86.88 77 TRP A O 1
ATOM 607 N N . MET A 1 78 ? 9.788 0.813 4.050 1.00 83.69 78 MET A N 1
ATOM 608 C CA . MET A 1 78 ? 8.834 0.817 5.169 1.00 83.69 78 MET A CA 1
ATOM 609 C C . MET A 1 78 ? 8.403 2.220 5.608 1.00 83.69 78 MET A C 1
ATOM 611 O O . MET A 1 78 ? 7.460 2.346 6.377 1.00 83.69 78 MET A O 1
ATOM 615 N N . ASN A 1 79 ? 9.044 3.275 5.105 1.00 84.62 79 ASN A N 1
ATOM 616 C CA . ASN A 1 79 ? 8.648 4.655 5.359 1.00 84.62 79 ASN A CA 1
ATOM 617 C C . ASN A 1 79 ? 7.443 5.030 4.476 1.00 84.62 79 ASN A C 1
ATOM 619 O O . ASN A 1 79 ? 7.486 4.836 3.254 1.00 84.62 79 ASN A O 1
ATOM 623 N N . LYS A 1 80 ? 6.379 5.622 5.040 1.00 83.00 80 LYS A N 1
ATOM 624 C CA . LYS A 1 80 ? 5.181 6.014 4.261 1.00 83.00 80 LYS A CA 1
ATOM 625 C C . LYS A 1 80 ? 5.468 6.948 3.082 1.00 83.00 80 LYS A C 1
ATOM 627 O O . LYS A 1 80 ? 4.809 6.851 2.052 1.00 83.00 80 LYS A O 1
ATOM 632 N N . GLN A 1 81 ? 6.503 7.782 3.182 1.00 82.62 81 GLN A N 1
ATOM 633 C CA . GLN A 1 81 ? 6.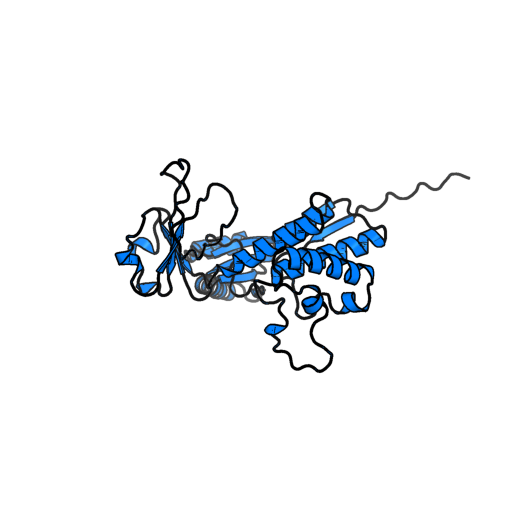890 8.717 2.121 1.00 82.62 81 GLN A CA 1
ATOM 634 C C . GLN A 1 81 ? 7.585 8.032 0.938 1.00 82.62 81 GLN A C 1
ATOM 636 O O . GLN A 1 81 ? 7.655 8.607 -0.146 1.00 82.62 81 GLN A O 1
ATOM 641 N N . ARG A 1 82 ? 8.119 6.819 1.130 1.00 88.88 82 ARG A N 1
ATOM 642 C CA . ARG A 1 82 ? 8.845 6.071 0.090 1.00 88.88 82 ARG A CA 1
ATOM 643 C C . ARG A 1 82 ? 8.094 4.838 -0.392 1.00 88.88 82 ARG A C 1
ATOM 645 O O . ARG A 1 82 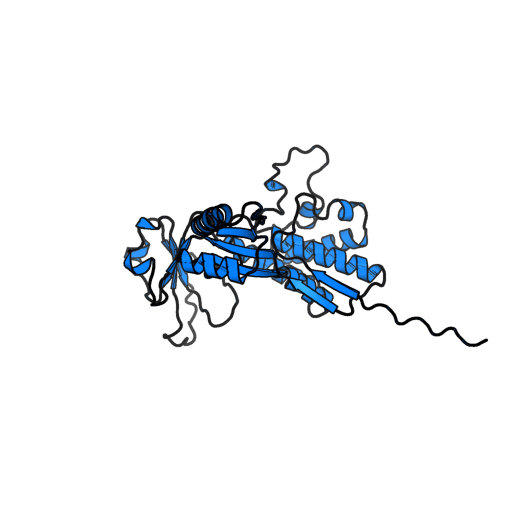? 8.187 4.526 -1.571 1.00 88.88 82 ARG A O 1
ATOM 652 N N . SER A 1 83 ? 7.367 4.151 0.488 1.00 90.50 83 SER A N 1
ATOM 653 C CA . SER A 1 83 ? 6.590 2.934 0.191 1.00 90.50 83 SER A CA 1
ATOM 654 C C . SER A 1 83 ? 5.739 3.073 -1.071 1.00 90.50 83 SER A C 1
ATOM 656 O O . SER A 1 83 ? 5.903 2.292 -2.006 1.00 90.50 83 SER A O 1
ATOM 658 N N . GLY A 1 84 ? 4.892 4.107 -1.130 1.00 91.50 84 GLY A N 1
ATOM 659 C CA . GLY A 1 84 ? 3.938 4.275 -2.222 1.00 91.50 84 GLY A CA 1
ATOM 660 C C . GLY A 1 84 ? 4.615 4.513 -3.571 1.00 91.50 84 GLY A C 1
ATOM 661 O O . GLY A 1 84 ? 4.295 3.881 -4.584 1.00 91.50 84 GLY A O 1
ATOM 662 N N . LEU A 1 85 ? 5.617 5.390 -3.555 1.00 94.50 85 LEU A N 1
ATOM 663 C CA . LEU A 1 85 ? 6.454 5.703 -4.703 1.00 94.50 85 LEU A CA 1
ATOM 664 C C . LEU A 1 85 ? 7.266 4.487 -5.176 1.00 94.50 85 LEU A C 1
ATOM 666 O O . LEU A 1 85 ? 7.296 4.191 -6.369 1.00 94.50 85 LEU A O 1
ATOM 670 N N . GLY A 1 86 ? 7.880 3.761 -4.242 1.00 95.38 86 GLY A N 1
ATOM 671 C CA . GLY A 1 86 ? 8.662 2.558 -4.509 1.00 95.38 86 GLY A CA 1
ATOM 672 C C . GLY A 1 86 ? 7.823 1.435 -5.103 1.00 95.38 86 GLY A C 1
ATOM 673 O O . GLY A 1 86 ? 8.205 0.868 -6.123 1.00 95.38 86 GLY A O 1
ATOM 674 N N . ILE A 1 87 ? 6.654 1.143 -4.523 1.00 96.44 87 ILE A N 1
ATOM 675 C CA . ILE A 1 87 ? 5.729 0.131 -5.055 1.00 96.44 87 ILE A CA 1
ATOM 676 C C . ILE A 1 87 ? 5.325 0.486 -6.484 1.00 96.44 87 ILE A C 1
ATOM 678 O O . ILE A 1 87 ? 5.414 -0.362 -7.370 1.00 96.44 87 ILE A O 1
ATOM 682 N N . THR A 1 88 ? 4.943 1.742 -6.729 1.00 97.81 88 THR A N 1
ATOM 683 C CA . THR A 1 88 ? 4.522 2.185 -8.064 1.00 97.81 88 THR A CA 1
ATOM 684 C C . THR A 1 88 ? 5.661 2.050 -9.080 1.00 97.81 88 THR A C 1
ATOM 686 O O . THR A 1 88 ? 5.475 1.475 -10.151 1.00 97.81 88 THR A O 1
ATOM 689 N N . ALA A 1 89 ? 6.870 2.506 -8.738 1.00 98.06 89 ALA A N 1
ATOM 690 C CA . ALA A 1 89 ? 8.038 2.381 -9.609 1.00 98.06 89 ALA A CA 1
ATOM 691 C C . ALA A 1 89 ? 8.400 0.914 -9.902 1.00 98.06 89 ALA A C 1
ATOM 693 O O . ALA A 1 89 ? 8.694 0.558 -11.045 1.00 98.06 89 ALA A O 1
ATOM 694 N N . TYR A 1 90 ? 8.324 0.049 -8.887 1.00 98.38 90 TYR A N 1
ATOM 695 C CA . TYR A 1 90 ? 8.543 -1.389 -9.030 1.00 98.38 90 TYR A CA 1
ATOM 696 C C . TYR A 1 90 ? 7.510 -2.023 -9.975 1.00 98.38 90 TYR A C 1
ATOM 698 O O . TYR A 1 90 ? 7.872 -2.784 -10.872 1.00 98.38 90 TYR A O 1
ATOM 706 N N . GLN A 1 91 ? 6.233 -1.661 -9.828 1.00 98.56 91 GLN A N 1
ATOM 707 C CA . GLN A 1 91 ? 5.133 -2.129 -10.673 1.00 98.56 91 GLN A CA 1
ATOM 708 C C . GLN A 1 91 ? 5.276 -1.689 -12.137 1.00 98.56 91 GLN A C 1
ATOM 710 O O . GLN A 1 91 ? 5.063 -2.506 -13.037 1.00 98.56 91 GLN A O 1
ATOM 715 N N . ILE A 1 92 ? 5.691 -0.443 -12.397 1.00 98.69 92 ILE A N 1
ATOM 716 C CA . ILE A 1 92 ? 6.023 0.035 -13.752 1.00 98.69 92 ILE A CA 1
ATOM 717 C C . ILE A 1 92 ? 7.182 -0.794 -14.328 1.00 98.69 92 ILE A C 1
ATOM 719 O O . ILE A 1 92 ? 7.086 -1.301 -15.446 1.00 98.69 92 ILE A O 1
ATOM 723 N N . GLY A 1 93 ? 8.247 -1.007 -13.545 1.00 98.50 93 GLY A N 1
ATOM 724 C CA . GLY A 1 93 ? 9.398 -1.825 -13.937 1.00 98.50 93 GLY A CA 1
ATOM 725 C C . GLY A 1 93 ? 9.015 -3.252 -14.336 1.00 98.50 93 GLY A C 1
ATOM 726 O O . GLY A 1 93 ? 9.428 -3.726 -15.395 1.00 98.50 93 GLY A O 1
ATOM 727 N N . LEU A 1 94 ? 8.182 -3.922 -13.533 1.00 98.50 94 LEU A N 1
ATOM 728 C CA . LEU A 1 94 ? 7.665 -5.255 -13.855 1.00 98.50 94 LEU A CA 1
ATOM 729 C C . LEU A 1 94 ? 6.772 -5.250 -15.098 1.00 98.50 94 LEU A C 1
ATOM 731 O O . LEU A 1 94 ? 6.908 -6.127 -15.949 1.00 98.50 94 LEU A O 1
ATOM 735 N N . THR A 1 95 ? 5.898 -4.253 -15.235 1.00 98.50 95 THR A N 1
ATOM 736 C CA . THR A 1 95 ? 5.018 -4.110 -16.405 1.00 98.50 95 THR A CA 1
ATOM 737 C C . THR A 1 95 ? 5.842 -4.022 -17.687 1.00 98.50 95 THR A C 1
ATOM 739 O O . THR A 1 95 ? 5.604 -4.777 -18.628 1.00 98.50 95 THR A O 1
ATOM 742 N N . ASN A 1 96 ? 6.880 -3.185 -17.692 1.00 98.50 96 ASN A N 1
ATOM 743 C CA . ASN A 1 96 ? 7.775 -3.027 -18.834 1.00 98.50 96 ASN A CA 1
ATOM 744 C C . ASN A 1 96 ? 8.568 -4.299 -19.141 1.00 98.50 96 ASN A C 1
ATOM 746 O O . ASN A 1 96 ? 8.775 -4.622 -20.307 1.00 98.50 96 ASN A O 1
ATOM 750 N N . MET A 1 97 ? 9.005 -5.041 -18.117 1.00 98.38 97 MET A N 1
ATOM 751 C CA . MET A 1 97 ? 9.665 -6.337 -18.309 1.00 98.38 97 MET A CA 1
ATOM 752 C C . MET A 1 97 ? 8.746 -7.350 -18.996 1.00 98.38 97 MET A C 1
ATOM 754 O O . MET A 1 97 ? 9.170 -8.015 -19.940 1.00 98.38 97 MET A O 1
ATOM 758 N N . LEU A 1 98 ? 7.493 -7.461 -18.546 1.00 97.62 98 LEU A N 1
ATOM 759 C CA . LEU A 1 98 ? 6.516 -8.381 -19.132 1.00 97.62 98 LEU A CA 1
ATOM 760 C C . LEU A 1 98 ? 6.172 -7.982 -20.573 1.00 97.62 98 LEU A C 1
ATOM 762 O O . LEU A 1 98 ? 6.186 -8.831 -21.464 1.00 97.62 98 LEU A O 1
ATOM 766 N N . GLN A 1 99 ? 5.964 -6.690 -20.828 1.00 95.75 99 GLN A N 1
ATOM 767 C CA . GLN A 1 99 ? 5.710 -6.173 -22.175 1.00 95.75 99 GLN A CA 1
ATOM 768 C C . GLN A 1 99 ? 6.908 -6.377 -23.112 1.00 95.75 99 GLN A C 1
ATOM 770 O O . GLN A 1 99 ? 6.723 -6.769 -24.262 1.00 95.75 99 GLN A O 1
ATOM 775 N N . ALA A 1 100 ? 8.143 -6.193 -22.630 1.00 96.69 100 ALA A N 1
ATOM 776 C CA . ALA A 1 100 ? 9.355 -6.484 -23.400 1.00 96.69 100 ALA A CA 1
ATOM 777 C C . ALA A 1 100 ? 9.495 -7.980 -23.738 1.00 96.69 100 ALA A C 1
ATOM 779 O O . ALA A 1 100 ? 10.075 -8.331 -24.764 1.00 96.69 100 ALA A O 1
ATOM 780 N N . ALA A 1 101 ? 8.920 -8.860 -22.915 1.00 96.06 101 ALA A N 1
ATOM 781 C CA . ALA A 1 101 ? 8.783 -10.289 -23.190 1.00 96.06 101 ALA A CA 1
ATOM 782 C C . ALA A 1 101 ? 7.549 -10.631 -24.057 1.00 96.06 101 ALA A C 1
ATOM 784 O O . ALA A 1 101 ? 7.195 -11.804 -24.184 1.00 96.06 101 ALA A O 1
ATOM 785 N N . ASN A 1 102 ? 6.902 -9.62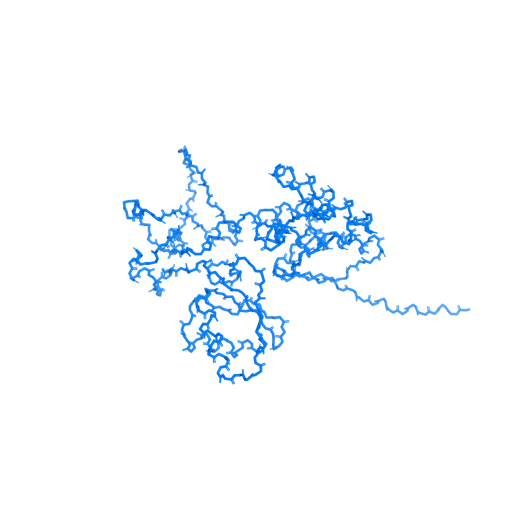8 -24.665 1.00 94.88 102 ASN A N 1
ATOM 786 C CA . ASN A 1 102 ? 5.705 -9.755 -25.498 1.00 94.88 102 ASN A CA 1
ATOM 787 C C . ASN A 1 102 ? 4.494 -10.356 -24.749 1.00 94.88 102 ASN A C 1
ATOM 789 O O . ASN A 1 102 ? 3.636 -11.007 -25.352 1.00 94.88 102 ASN A O 1
ATOM 793 N N . LEU A 1 103 ? 4.429 -10.149 -23.427 1.00 94.31 103 LEU A N 1
ATOM 794 C CA . LEU A 1 103 ? 3.278 -10.476 -22.591 1.00 94.31 103 LEU A CA 1
ATOM 795 C C . LEU A 1 103 ? 2.482 -9.201 -22.300 1.00 94.31 103 LEU A C 1
ATOM 797 O O . LEU A 1 103 ? 2.956 -8.297 -21.613 1.00 94.31 103 LEU A O 1
ATOM 801 N N . HIS A 1 104 ? 1.250 -9.161 -22.798 1.00 91.94 104 HIS A N 1
ATOM 802 C CA . HIS A 1 104 ? 0.326 -8.048 -22.601 1.00 91.94 104 HIS A CA 1
ATOM 803 C C . HIS A 1 104 ? -0.914 -8.525 -21.836 1.00 91.94 104 HIS A C 1
ATOM 805 O O . HIS A 1 104 ? -1.363 -9.650 -22.074 1.00 91.94 104 HIS A O 1
ATOM 811 N N . PRO A 1 105 ? -1.461 -7.708 -20.922 1.00 93.31 105 PRO A N 1
ATOM 812 C CA . PRO A 1 105 ? -2.680 -8.057 -20.211 1.00 93.31 105 PRO A CA 1
ATOM 813 C C . PRO A 1 105 ? -3.913 -7.889 -21.108 1.00 93.31 105 PRO A C 1
ATOM 815 O O . PRO A 1 105 ? -4.049 -6.888 -21.806 1.00 93.31 105 PRO A O 1
ATOM 818 N N . ASP A 1 106 ? -4.851 -8.831 -21.021 1.00 92.81 106 ASP A N 1
ATOM 819 C CA . ASP A 1 106 ? -6.239 -8.650 -21.467 1.00 92.81 106 ASP A CA 1
ATOM 820 C C . ASP A 1 106 ? -7.069 -7.901 -20.413 1.00 92.81 106 ASP A C 1
ATOM 822 O O . ASP A 1 106 ? -8.061 -7.250 -20.735 1.00 92.81 106 ASP A O 1
ATOM 826 N N . PHE A 1 107 ? -6.669 -8.017 -19.143 1.00 93.44 107 PHE A N 1
ATOM 827 C CA . PHE A 1 107 ? -7.322 -7.387 -18.001 1.00 93.44 107 PHE A CA 1
ATOM 828 C C . PHE A 1 107 ? -6.292 -6.819 -17.034 1.00 93.44 107 PHE A C 1
ATOM 830 O O . PHE A 1 107 ? -5.229 -7.404 -16.819 1.00 93.44 107 PHE A O 1
ATOM 837 N N . VAL A 1 108 ? -6.638 -5.707 -16.397 1.00 90.19 108 VAL A N 1
ATOM 838 C CA . VAL A 1 108 ? -5.798 -5.074 -15.389 1.00 90.19 108 VAL A CA 1
ATOM 839 C C . VAL A 1 108 ? -6.642 -4.756 -14.163 1.00 90.19 108 VAL A C 1
ATOM 841 O O . VAL A 1 108 ? -7.731 -4.202 -14.294 1.00 90.19 108 VAL A O 1
ATOM 844 N N . LEU A 1 109 ? -6.144 -5.119 -12.981 1.00 89.50 109 LEU A N 1
ATOM 845 C CA . LEU A 1 109 ? -6.776 -4.812 -11.701 1.00 89.50 109 LEU A CA 1
ATOM 846 C C . LEU A 1 109 ? -5.736 -4.263 -10.731 1.00 89.50 109 LEU A C 1
ATOM 848 O O . LEU A 1 109 ? -4.653 -4.827 -10.596 1.00 89.50 109 LEU A O 1
ATOM 852 N N . GLY A 1 110 ? -6.079 -3.190 -10.028 1.00 87.12 110 GLY A N 1
ATOM 853 C CA . GLY A 1 110 ? -5.265 -2.644 -8.952 1.00 87.12 110 GLY A CA 1
ATOM 854 C C . GLY A 1 110 ? -6.012 -2.702 -7.633 1.00 87.12 110 GLY A C 1
ATOM 855 O O . GLY A 1 110 ? -7.216 -2.480 -7.594 1.00 87.12 110 GLY A O 1
ATOM 856 N N . HIS A 1 111 ? -5.299 -3.020 -6.559 1.00 85.06 111 HIS A N 1
ATOM 857 C CA . HIS A 1 111 ? -5.842 -2.965 -5.211 1.00 85.06 111 HIS A CA 1
ATOM 858 C C . HIS A 1 111 ? -5.295 -1.737 -4.479 1.00 85.06 111 HIS A C 1
ATOM 860 O O . HIS A 1 111 ? -4.089 -1.665 -4.222 1.00 85.06 111 HIS A O 1
ATOM 866 N N . SER A 1 112 ? -6.164 -0.799 -4.080 1.00 86.56 112 SER A N 1
ATOM 867 C CA . SER A 1 112 ? -5.766 0.411 -3.343 1.00 86.56 112 SER A CA 1
ATOM 868 C C . SER A 1 112 ? -4.667 1.167 -4.114 1.00 86.56 112 SER A C 1
ATOM 870 O O . SER A 1 112 ? -4.848 1.483 -5.284 1.00 86.56 112 SER A O 1
ATOM 872 N N . LEU A 1 113 ? -3.490 1.402 -3.527 1.00 88.19 113 LEU A N 1
ATOM 873 C CA . LEU A 1 113 ? -2.343 2.003 -4.223 1.00 88.19 113 LEU A CA 1
ATOM 874 C C . LEU A 1 113 ? -2.013 1.329 -5.573 1.00 88.19 113 LEU A C 1
ATOM 876 O O . LEU A 1 113 ? -1.580 2.013 -6.496 1.00 88.19 113 LEU A O 1
ATOM 880 N N . GLY A 1 114 ? -2.241 0.018 -5.706 1.00 90.75 114 GLY A N 1
ATOM 881 C CA . GLY A 1 114 ? -1.992 -0.722 -6.942 1.00 90.75 114 GLY A CA 1
ATOM 882 C C . GLY A 1 114 ? -2.815 -0.232 -8.136 1.00 90.75 114 GLY A C 1
ATOM 883 O O . GLY A 1 114 ? -2.438 -0.499 -9.273 1.00 90.75 114 GLY A O 1
ATOM 884 N N . GLU A 1 115 ? -3.896 0.523 -7.913 1.00 90.62 115 GLU A N 1
ATOM 885 C CA . GLU A 1 115 ? -4.650 1.200 -8.978 1.00 90.62 115 GLU A CA 1
ATOM 886 C C . GLU A 1 115 ? -3.771 2.141 -9.808 1.00 90.62 115 GLU A C 1
ATOM 888 O O . GLU A 1 115 ? -3.978 2.254 -11.012 1.00 90.62 115 GLU A O 1
ATOM 893 N N . VAL A 1 116 ? -2.746 2.745 -9.197 1.00 89.94 116 VAL A N 1
ATOM 894 C CA . VAL A 1 116 ? -1.792 3.630 -9.883 1.00 89.94 116 VAL A CA 1
ATOM 895 C C . VAL A 1 116 ? -0.908 2.846 -10.863 1.00 89.94 116 VAL A C 1
ATOM 897 O O . VAL A 1 116 ? -0.654 3.291 -11.978 1.00 89.94 116 VAL A O 1
ATOM 900 N N . GLY A 1 117 ? -0.445 1.649 -10.488 1.00 91.56 117 GLY A N 1
ATOM 901 C CA . GLY A 1 117 ? 0.293 0.775 -11.409 1.00 91.56 117 GLY A CA 1
ATOM 902 C C . GLY A 1 117 ? -0.610 0.167 -12.488 1.00 91.56 117 GLY A C 1
ATOM 903 O O . GLY A 1 117 ? -0.216 0.037 -13.648 1.00 91.56 117 GLY A O 1
ATOM 904 N N . ALA A 1 118 ? -1.849 -0.156 -12.120 1.00 91.56 118 ALA A N 1
ATOM 905 C CA . ALA A 1 118 ? -2.864 -0.676 -13.024 1.00 91.56 118 ALA A CA 1
ATOM 906 C C . ALA A 1 118 ? -3.251 0.331 -14.124 1.00 91.56 118 ALA A C 1
ATOM 908 O O . ALA A 1 118 ? -3.335 -0.042 -15.295 1.00 91.56 118 ALA A O 1
ATOM 909 N N . SER A 1 119 ? -3.444 1.610 -13.791 1.00 90.94 119 SER A N 1
ATOM 910 C CA . SER A 1 119 ? -3.759 2.651 -14.779 1.00 90.94 119 SER A CA 1
ATOM 911 C C . SER A 1 119 ? -2.646 2.828 -15.814 1.00 90.94 119 SER A C 1
ATOM 913 O O . SER A 1 119 ? -2.941 2.988 -17.002 1.00 90.94 119 SER A O 1
ATOM 915 N N . TYR A 1 120 ? -1.379 2.725 -15.397 1.00 95.06 120 TYR A N 1
ATOM 916 C CA . TYR A 1 120 ? -0.235 2.694 -16.312 1.00 95.06 120 TYR A CA 1
ATOM 917 C C . TYR A 1 120 ? -0.299 1.495 -17.264 1.00 95.06 120 TYR A C 1
ATOM 919 O O . TYR A 1 120 ? -0.224 1.653 -18.482 1.00 95.06 120 TYR A O 1
ATOM 927 N N . ALA A 1 121 ? -0.494 0.291 -16.726 1.00 94.25 121 ALA A N 1
ATOM 928 C CA . ALA A 1 121 ? -0.540 -0.932 -17.524 1.00 94.25 121 ALA A CA 1
ATOM 929 C C . ALA A 1 121 ? -1.727 -0.990 -18.497 1.00 94.25 121 ALA A C 1
ATOM 931 O O . ALA A 1 121 ? -1.627 -1.620 -19.549 1.00 94.25 121 ALA A O 1
ATOM 932 N N . ALA A 1 122 ? -2.823 -0.302 -18.169 1.00 92.00 122 ALA A N 1
ATOM 933 C CA . ALA A 1 122 ? -3.974 -0.105 -19.046 1.00 92.00 122 ALA A CA 1
ATOM 934 C C . ALA A 1 122 ? -3.742 0.956 -20.145 1.00 92.00 122 ALA A C 1
ATOM 936 O O . ALA A 1 122 ? -4.608 1.152 -20.995 1.00 92.00 122 ALA A O 1
ATOM 937 N N . GLY A 1 123 ? -2.598 1.651 -20.142 1.00 90.50 123 GLY A N 1
ATOM 938 C CA . GLY A 1 123 ? -2.266 2.693 -21.117 1.00 90.50 123 GLY A CA 1
ATOM 939 C C . GLY A 1 123 ? -2.985 4.025 -20.888 1.00 90.50 123 GLY A C 1
ATOM 940 O O . GLY A 1 123 ? -3.027 4.855 -21.794 1.00 90.50 123 GLY A O 1
ATOM 941 N N . LEU A 1 124 ? -3.555 4.246 -19.698 1.00 90.75 124 LEU A N 1
ATOM 942 C CA . LEU A 1 124 ? -4.273 5.483 -19.360 1.00 90.75 124 LEU A CA 1
ATOM 943 C C . LEU A 1 124 ? -3.328 6.620 -18.950 1.00 90.75 124 LEU A C 1
ATOM 945 O O . LEU A 1 124 ? -3.729 7.783 -18.937 1.00 90.75 124 LEU A O 1
ATOM 949 N N . GLN A 1 125 ? -2.092 6.283 -18.579 1.00 90.94 125 GLN A N 1
ATOM 950 C CA . GLN A 1 125 ? -1.081 7.207 -18.071 1.00 90.94 125 GLN A CA 1
ATOM 951 C C . GLN A 1 125 ? 0.295 6.847 -18.631 1.00 90.94 125 GLN A C 1
ATOM 953 O O . GLN A 1 125 ? 0.596 5.680 -18.877 1.00 90.94 125 GLN A O 1
ATOM 958 N N . THR A 1 126 ? 1.153 7.851 -18.805 1.00 97.38 126 THR A N 1
ATOM 959 C CA . THR A 1 126 ? 2.572 7.637 -19.124 1.00 97.38 126 THR A CA 1
ATOM 960 C C . THR A 1 126 ? 3.377 7.280 -17.870 1.00 97.38 126 THR A C 1
ATOM 962 O O . THR A 1 126 ? 2.922 7.512 -16.748 1.00 97.38 126 THR A O 1
ATOM 965 N N . GLU A 1 127 ? 4.606 6.772 -18.034 1.00 97.94 127 GLU A N 1
ATOM 966 C CA . GLU A 1 127 ? 5.539 6.548 -16.911 1.00 97.94 127 GLU A CA 1
ATOM 967 C C . GLU A 1 127 ? 5.704 7.813 -16.048 1.00 97.94 127 GLU A C 1
ATOM 969 O O . GLU A 1 127 ? 5.638 7.748 -14.821 1.00 97.94 127 GLU A O 1
ATOM 974 N N . GLN A 1 128 ? 5.871 8.969 -16.702 1.00 98.06 128 GLN A N 1
ATOM 975 C CA . GLN A 1 128 ? 6.054 10.259 -16.039 1.00 98.06 128 GLN A CA 1
ATOM 976 C C . GLN A 1 128 ? 4.817 10.663 -15.225 1.00 98.06 128 GLN A C 1
ATOM 978 O O . GLN A 1 128 ? 4.938 10.984 -14.048 1.00 98.06 128 GLN A O 1
ATOM 983 N N . GLN A 1 129 ? 3.622 10.602 -15.816 1.00 94.44 129 GLN A N 1
ATOM 984 C CA . GLN A 1 129 ? 2.388 10.950 -15.099 1.00 94.44 129 GLN A CA 1
ATOM 985 C C . GLN A 1 129 ? 2.160 10.025 -13.899 1.00 94.44 129 GLN A C 1
ATOM 987 O O . GLN A 1 129 ? 1.783 10.470 -12.817 1.00 94.44 129 GLN A O 1
ATOM 992 N N . THR A 1 130 ? 2.424 8.732 -14.082 1.00 95.00 130 THR A N 1
ATOM 993 C CA . THR A 1 130 ? 2.220 7.719 -13.043 1.00 95.00 130 THR A CA 1
ATOM 994 C C . THR A 1 130 ? 3.145 7.958 -11.848 1.00 95.00 130 THR A C 1
ATOM 996 O O . THR A 1 130 ? 2.704 7.908 -10.698 1.00 95.00 130 THR A O 1
ATOM 999 N N . ILE A 1 131 ? 4.424 8.271 -12.096 1.00 97.06 131 ILE A N 1
ATOM 1000 C CA . ILE A 1 131 ? 5.376 8.542 -11.014 1.00 97.06 131 ILE A CA 1
ATOM 1001 C C . ILE A 1 131 ? 5.107 9.889 -10.332 1.00 97.06 131 ILE A C 1
ATOM 1003 O O . ILE A 1 131 ? 5.214 9.974 -9.113 1.00 97.06 131 ILE A O 1
ATOM 1007 N N . GLU A 1 132 ? 4.679 10.913 -11.074 1.00 93.44 132 GLU A N 1
ATOM 1008 C CA . GLU A 1 132 ? 4.254 12.204 -10.515 1.00 93.44 132 GLU A CA 1
ATOM 1009 C C . GLU A 1 132 ? 3.073 12.033 -9.546 1.00 93.44 132 GLU A C 1
ATOM 1011 O O . GLU A 1 132 ? 3.117 12.535 -8.419 1.00 93.44 132 GLU A O 1
ATOM 1016 N N . ILE A 1 133 ? 2.062 11.241 -9.924 1.00 89.31 133 ILE A N 1
ATOM 1017 C CA . ILE A 1 133 ? 0.935 10.890 -9.045 1.00 89.31 133 ILE A CA 1
ATOM 1018 C C . ILE A 1 133 ? 1.430 10.177 -7.784 1.00 89.31 133 ILE A C 1
ATOM 1020 O O . ILE A 1 133 ? 1.009 10.514 -6.674 1.00 89.31 133 ILE A O 1
ATOM 1024 N N . ALA A 1 134 ? 2.341 9.213 -7.928 1.00 91.94 134 ALA A N 1
ATOM 1025 C CA . ALA A 1 134 ? 2.884 8.474 -6.795 1.00 91.94 134 ALA A CA 1
ATOM 1026 C C . ALA A 1 134 ? 3.688 9.368 -5.834 1.00 91.94 134 ALA A C 1
ATOM 1028 O O . ALA A 1 134 ? 3.596 9.186 -4.617 1.00 91.94 134 ALA A O 1
ATOM 1029 N N . ILE A 1 135 ? 4.430 10.354 -6.353 1.00 89.44 135 ILE A N 1
ATOM 1030 C CA . ILE A 1 135 ? 5.163 11.347 -5.551 1.00 89.44 135 ILE A CA 1
ATOM 1031 C C . ILE A 1 135 ? 4.189 12.200 -4.749 1.00 89.44 135 ILE A C 1
ATOM 1033 O O . ILE A 1 135 ? 4.356 12.324 -3.536 1.00 89.44 135 ILE A O 1
ATOM 1037 N N . VAL A 1 136 ? 3.158 12.750 -5.399 1.00 86.31 136 VAL A N 1
ATOM 1038 C CA . VAL A 1 136 ? 2.152 13.576 -4.721 1.00 86.31 136 VAL A CA 1
ATOM 1039 C C . VAL A 1 136 ? 1.461 12.761 -3.631 1.00 86.31 136 VAL A C 1
ATOM 1041 O O . VAL A 1 136 ? 1.489 13.160 -2.470 1.00 86.31 136 VAL A O 1
ATOM 1044 N N . ARG A 1 137 ? 0.931 11.574 -3.954 1.00 84.88 137 ARG A N 1
ATOM 1045 C CA . ARG A 1 137 ? 0.254 10.702 -2.976 1.00 84.88 137 ARG A CA 1
ATOM 1046 C C . ARG A 1 137 ? 1.150 10.334 -1.793 1.00 84.88 137 ARG A C 1
ATOM 1048 O O . ARG A 1 137 ? 0.710 10.402 -0.647 1.00 84.88 137 ARG A O 1
ATOM 1055 N N . SER A 1 138 ? 2.407 9.974 -2.051 1.00 83.88 138 SER A N 1
ATOM 1056 C CA . SER A 1 138 ? 3.351 9.620 -0.982 1.00 83.88 138 SER A CA 1
ATOM 1057 C C . SER A 1 138 ? 3.724 10.839 -0.133 1.00 83.88 138 SER A C 1
ATOM 1059 O O . SER A 1 138 ? 3.813 10.729 1.088 1.00 83.88 138 SER A O 1
ATOM 1061 N N . GLY A 1 139 ? 3.863 12.018 -0.743 1.00 79.06 139 GLY A N 1
ATOM 1062 C CA . GLY A 1 139 ? 4.100 13.279 -0.040 1.00 79.06 139 GLY A CA 1
ATOM 1063 C C . GLY A 1 139 ? 2.932 13.694 0.857 1.00 79.06 139 GLY A C 1
ATOM 1064 O O . GLY A 1 139 ? 3.153 14.128 1.984 1.00 79.06 139 GLY A O 1
ATOM 1065 N N . LEU A 1 140 ? 1.690 13.490 0.408 1.00 77.94 140 LEU A N 1
ATOM 1066 C CA . LEU A 1 140 ? 0.486 13.759 1.204 1.00 77.94 140 LEU A CA 1
ATOM 1067 C C . LEU A 1 140 ? 0.436 12.906 2.479 1.00 77.94 140 LEU A C 1
ATOM 1069 O O . LEU A 1 140 ? 0.033 13.398 3.530 1.00 77.94 140 LEU A O 1
ATOM 1073 N N . SER A 1 141 ? 0.933 11.665 2.432 1.00 77.12 141 SER A N 1
ATOM 1074 C CA . SER A 1 141 ? 1.002 10.809 3.626 1.00 77.12 141 SER A CA 1
ATOM 1075 C C . SER A 1 141 ? 1.898 11.376 4.736 1.00 77.12 141 SER A C 1
ATOM 1077 O O . SER A 1 141 ? 1.691 11.060 5.903 1.00 77.12 141 SER A O 1
ATOM 1079 N N . ALA A 1 142 ? 2.856 12.255 4.411 1.00 72.75 142 ALA A N 1
ATOM 1080 C CA . ALA A 1 142 ? 3.718 12.901 5.402 1.00 72.75 142 ALA A CA 1
ATOM 1081 C C . ALA A 1 142 ? 2.956 13.852 6.339 1.00 72.75 142 ALA A C 1
ATOM 1083 O O . ALA A 1 142 ? 3.464 14.191 7.406 1.00 72.75 142 ALA A O 1
ATOM 1084 N N . TYR A 1 143 ? 1.759 14.286 5.939 1.00 74.94 143 TYR A N 1
ATOM 1085 C CA . TYR A 1 143 ? 0.892 15.125 6.761 1.00 74.94 143 TYR A CA 1
ATOM 1086 C C . TYR A 1 143 ? 0.114 14.313 7.795 1.00 74.94 143 TYR A C 1
ATOM 1088 O O . TYR A 1 143 ? -0.365 14.873 8.770 1.00 74.94 143 TYR A O 1
ATOM 1096 N N . ILE A 1 144 ? 0.055 12.991 7.646 1.00 77.12 144 ILE A N 1
ATOM 1097 C CA . ILE A 1 144 ? -0.474 12.111 8.681 1.00 77.12 144 ILE A CA 1
ATOM 1098 C C . ILE A 1 144 ? 0.627 11.971 9.726 1.00 77.12 144 ILE A C 1
ATOM 1100 O O . ILE A 1 144 ? 1.626 11.283 9.504 1.00 77.12 144 ILE A O 1
ATOM 1104 N N . LEU A 1 145 ? 0.467 12.696 10.832 1.00 79.31 145 LEU A N 1
ATOM 1105 C CA . LEU A 1 145 ? 1.415 12.741 11.936 1.00 79.31 145 LEU A CA 1
ATOM 1106 C C . LEU A 1 145 ? 1.004 11.691 12.974 1.00 79.31 145 LEU A C 1
ATOM 1108 O O . LEU A 1 145 ? 0.036 11.923 13.703 1.00 79.31 145 LEU A O 1
ATOM 1112 N N . PRO A 1 146 ? 1.705 10.546 13.066 1.00 78.75 146 PRO A N 1
ATOM 1113 C CA . PRO A 1 146 ? 1.397 9.567 14.094 1.00 78.75 146 PRO A CA 1
ATOM 1114 C C . PRO A 1 146 ? 1.590 10.172 15.482 1.00 78.75 146 PRO A C 1
ATOM 1116 O O . PRO A 1 146 ? 2.338 11.138 15.649 1.00 78.75 146 PRO A O 1
ATOM 1119 N N . ASP A 1 147 ? 0.927 9.582 16.473 1.00 81.94 147 ASP A N 1
ATOM 1120 C CA . ASP A 1 147 ? 0.958 10.054 17.862 1.00 81.94 147 ASP A CA 1
ATOM 1121 C C . ASP A 1 147 ? 0.366 11.480 18.024 1.00 81.94 147 ASP A C 1
ATOM 1123 O O . ASP A 1 147 ? 0.668 12.200 18.976 1.00 81.94 147 ASP A O 1
ATOM 1127 N N . THR A 1 148 ? -0.496 11.889 17.084 1.00 82.12 148 THR A N 1
ATOM 1128 C CA . THR A 1 148 ? -1.327 13.100 17.156 1.00 82.12 148 THR A CA 1
ATOM 1129 C C . THR A 1 148 ? -2.780 12.770 16.820 1.00 82.12 148 THR A C 1
ATOM 1131 O O . THR A 1 148 ? -3.107 11.639 16.468 1.00 82.12 148 THR A O 1
ATOM 1134 N N . TYR A 1 149 ? -3.655 13.763 16.912 1.00 80.44 149 TYR A N 1
ATOM 1135 C CA . TYR A 1 149 ? -5.070 13.655 16.595 1.00 80.44 149 TYR A CA 1
ATOM 1136 C C . TYR A 1 149 ? -5.460 14.658 15.510 1.00 80.44 149 TYR A C 1
ATOM 1138 O O . TYR A 1 149 ? -4.827 15.703 15.359 1.00 80.44 149 TYR A O 1
ATOM 1146 N N . MET A 1 150 ? -6.539 14.374 14.789 1.00 81.44 150 MET A N 1
ATOM 1147 C CA . MET A 1 150 ? -7.183 15.293 13.861 1.00 81.44 150 MET A CA 1
ATOM 1148 C C . MET A 1 150 ? -8.605 15.572 14.332 1.00 81.44 150 MET A C 1
ATOM 1150 O O . MET A 1 150 ? -9.452 14.685 14.322 1.00 81.44 150 MET A O 1
ATOM 1154 N N . LEU A 1 151 ? -8.880 16.807 14.732 1.00 77.25 151 LEU A N 1
ATOM 1155 C CA . LEU A 1 151 ? -10.237 17.261 15.001 1.00 77.25 151 LEU A CA 1
ATOM 1156 C C . LEU A 1 151 ? -10.874 17.718 13.692 1.00 77.25 151 LEU A C 1
ATOM 1158 O O . LEU A 1 151 ? -10.407 18.686 13.096 1.00 77.25 151 LEU A O 1
ATOM 1162 N N . LYS A 1 152 ? -11.950 17.048 13.284 1.00 79.19 152 LYS A N 1
ATOM 1163 C CA . LYS A 1 152 ? -12.877 17.510 12.249 1.00 79.19 152 LYS A CA 1
ATOM 1164 C C . LYS A 1 152 ? -14.064 18.183 12.935 1.00 79.19 152 LYS A C 1
ATOM 1166 O O . LYS A 1 152 ? -14.682 17.560 13.790 1.00 79.19 152 LYS A O 1
ATOM 1171 N N . THR A 1 153 ? -14.397 19.419 12.576 1.00 71.38 153 THR A N 1
ATOM 1172 C CA . THR A 1 153 ? -15.564 20.141 13.126 1.00 71.38 153 THR A CA 1
ATOM 1173 C C . THR A 1 153 ? -16.190 21.059 12.077 1.00 71.38 153 THR A C 1
ATOM 1175 O O . THR A 1 153 ? -15.520 21.493 11.144 1.00 71.38 153 THR A O 1
ATOM 1178 N N . ARG A 1 154 ? -17.488 21.348 12.211 1.00 73.56 154 ARG A N 1
ATOM 1179 C CA . ARG A 1 154 ? -18.188 22.364 11.405 1.00 73.56 154 ARG A CA 1
ATOM 1180 C C . ARG A 1 154 ? -17.936 23.786 11.912 1.00 73.56 154 ARG A C 1
ATOM 1182 O O . ARG A 1 154 ? -18.128 24.747 11.176 1.00 73.56 154 ARG A O 1
ATOM 1189 N N . SER A 1 155 ? -17.492 23.920 13.157 1.00 70.81 155 SER A N 1
ATOM 1190 C CA . SER A 1 155 ? -17.261 25.209 13.799 1.00 70.81 155 SER A CA 1
ATOM 1191 C C . SER A 1 155 ? -15.823 25.663 13.574 1.00 70.81 155 SER A C 1
ATOM 1193 O O . SER A 1 155 ? -14.874 24.948 13.892 1.00 70.81 155 SER A O 1
ATOM 1195 N N . CYS A 1 156 ? -15.646 26.882 13.067 1.00 67.00 156 CYS A N 1
ATOM 1196 C CA . CYS A 1 156 ? -14.336 27.520 13.081 1.00 67.00 156 CYS A CA 1
ATOM 1197 C C . CYS A 1 156 ? -13.955 27.826 14.537 1.00 67.00 156 CYS A C 1
ATOM 1199 O O . CYS A 1 156 ? -14.663 28.565 15.220 1.00 67.00 156 CYS A O 1
ATOM 1201 N N . LEU A 1 157 ? -12.846 27.262 15.012 1.00 63.19 157 LEU A N 1
ATOM 1202 C CA . LEU A 1 157 ? -12.291 27.569 16.329 1.00 63.19 157 LEU A CA 1
ATOM 1203 C C . LEU A 1 157 ? -11.473 28.867 16.272 1.00 63.19 157 LEU A C 1
ATOM 1205 O O . LEU A 1 157 ? -10.707 29.078 15.323 1.00 63.19 157 LEU A O 1
ATOM 1209 N N . ASP A 1 158 ? -11.613 29.733 17.281 1.00 57.69 158 ASP A N 1
ATOM 1210 C CA . ASP A 1 158 ? -10.890 31.005 17.324 1.00 57.69 158 ASP A CA 1
ATOM 1211 C C . ASP A 1 158 ? -9.384 30.768 17.535 1.00 57.69 158 ASP A C 1
ATOM 1213 O O . ASP A 1 158 ? -8.952 29.846 18.228 1.00 57.69 158 ASP A O 1
ATOM 1217 N N . LYS A 1 159 ? -8.535 31.619 16.951 1.00 49.75 159 LYS A N 1
ATOM 1218 C CA . LYS A 1 159 ? -7.072 31.472 17.032 1.00 49.75 159 LYS A CA 1
ATOM 1219 C C . LYS A 1 159 ? -6.556 31.516 18.466 1.00 49.75 159 LYS A C 1
ATOM 1221 O O . LYS A 1 159 ? -5.553 30.871 18.748 1.00 49.75 159 LYS A O 1
ATOM 1226 N N . SER A 1 160 ? -7.216 32.239 19.369 1.00 50.59 160 SER A N 1
ATOM 1227 C CA . SER A 1 160 ? -6.873 32.229 20.797 1.00 50.59 160 SER A CA 1
ATOM 1228 C C . SER A 1 160 ? -7.090 30.865 21.453 1.00 50.59 160 SER A C 1
ATOM 1230 O O . SER A 1 160 ? -6.326 30.506 22.349 1.00 50.59 160 SER A O 1
ATOM 1232 N N . ASP A 1 161 ? -8.067 30.092 20.976 1.00 47.00 161 ASP A N 1
ATOM 1233 C CA . ASP A 1 161 ? -8.345 28.734 21.452 1.00 47.00 161 ASP A CA 1
ATOM 1234 C C . ASP A 1 161 ? -7.340 27.729 20.863 1.00 47.00 161 ASP A C 1
ATOM 1236 O O . ASP A 1 161 ? -6.955 26.762 21.519 1.00 47.00 161 ASP A O 1
ATOM 1240 N N . LEU A 1 162 ? -6.838 28.013 19.653 1.00 48.12 162 LEU A N 1
ATOM 1241 C CA . LEU A 1 162 ? -5.848 27.213 18.918 1.00 48.12 162 LEU A CA 1
ATOM 1242 C C . LEU A 1 162 ? -4.393 27.424 19.386 1.00 48.12 162 LEU A C 1
ATOM 1244 O O . LEU A 1 162 ? -3.534 26.573 19.159 1.00 48.12 162 LEU A O 1
ATOM 1248 N N . LEU A 1 163 ? -4.096 28.557 20.034 1.00 42.09 163 LEU A N 1
ATOM 1249 C CA . LEU A 1 163 ? -2.743 28.958 20.450 1.00 42.09 163 LEU A CA 1
ATOM 1250 C C . LEU A 1 163 ? -2.281 28.362 21.790 1.00 42.09 163 LEU A C 1
ATOM 1252 O O . LEU A 1 163 ? -1.180 28.676 22.243 1.00 42.09 163 LEU A O 1
ATOM 1256 N N . ARG A 1 164 ? -3.057 27.468 22.414 1.00 41.19 164 ARG A N 1
ATOM 1257 C CA . ARG A 1 164 ? -2.536 26.617 23.495 1.00 41.19 164 ARG A CA 1
ATOM 1258 C C . ARG A 1 164 ? -1.632 25.532 22.890 1.00 41.19 164 ARG A C 1
ATOM 1260 O O . ARG A 1 164 ? -2.088 24.442 22.591 1.00 41.19 164 ARG A O 1
ATOM 1267 N N . ASP A 1 165 ? -0.373 25.885 22.621 1.00 37.34 165 ASP A N 1
ATOM 1268 C CA . ASP A 1 165 ? 0.823 25.043 22.385 1.00 37.34 165 ASP A CA 1
ATOM 1269 C C . ASP A 1 165 ? 0.713 23.719 21.583 1.00 37.34 165 ASP A C 1
ATOM 1271 O O . ASP A 1 165 ? 1.593 22.854 21.671 1.00 37.34 165 ASP A O 1
ATOM 1275 N N . GLY A 1 166 ? -0.297 23.533 20.729 1.00 40.69 166 GLY A N 1
ATOM 1276 C CA . GLY A 1 166 ? -0.458 22.229 20.083 1.00 40.69 166 GLY A CA 1
ATOM 1277 C C . GLY A 1 166 ? -1.378 22.122 18.881 1.00 40.69 166 GLY A C 1
ATOM 1278 O O . GLY A 1 166 ? -1.392 21.035 18.302 1.00 40.69 166 GLY A O 1
ATOM 1279 N N . ILE A 1 167 ? -2.102 23.180 18.487 1.00 40.84 167 ILE A N 1
ATOM 1280 C CA . ILE A 1 167 ? -3.114 23.073 17.431 1.00 40.84 167 ILE A CA 1
ATOM 1281 C C . ILE A 1 167 ? -2.666 23.733 16.117 1.00 40.84 167 ILE A C 1
ATOM 1283 O O . ILE A 1 167 ? -2.456 24.942 16.051 1.00 40.84 167 ILE A O 1
ATOM 1287 N N . VAL A 1 168 ? -2.515 22.939 15.046 1.00 47.00 168 VAL A N 1
ATOM 1288 C CA . VAL A 1 168 ? -2.177 23.430 13.692 1.00 47.00 168 VAL A CA 1
ATOM 1289 C C . VAL A 1 168 ? -3.416 23.334 12.801 1.00 47.00 168 VAL A C 1
ATOM 1291 O O . VAL A 1 168 ? -3.899 22.239 12.524 1.00 47.00 168 VAL A O 1
ATOM 1294 N N . SER A 1 169 ? -3.937 24.477 12.348 1.00 42.50 169 SER A N 1
ATOM 1295 C CA . SER A 1 169 ? -5.128 24.559 11.491 1.00 42.50 169 SER A CA 1
ATOM 1296 C C . SER A 1 169 ? -4.819 24.216 10.032 1.00 42.50 169 SER A C 1
ATOM 1298 O O . SER A 1 169 ? -3.901 24.805 9.455 1.00 42.50 169 SER A O 1
ATOM 1300 N N . THR A 1 170 ? -5.638 23.367 9.408 1.00 47.34 170 THR A N 1
ATOM 1301 C CA . THR A 1 170 ? -5.694 23.208 7.946 1.00 47.34 170 THR A CA 1
ATOM 1302 C C . THR A 1 170 ? -7.160 23.205 7.500 1.00 47.34 170 THR A C 1
ATOM 1304 O O . THR A 1 170 ? -7.975 22.459 8.028 1.00 47.34 170 THR A O 1
ATOM 1307 N N . ILE A 1 171 ? -7.524 24.067 6.553 1.00 40.62 171 ILE A N 1
ATOM 1308 C CA . ILE A 1 171 ? -8.886 24.109 5.993 1.00 40.62 171 ILE A CA 1
ATOM 1309 C C . ILE A 1 171 ? -8.946 23.111 4.833 1.00 40.62 171 ILE A C 1
ATOM 1311 O O . ILE A 1 171 ? -8.011 23.075 4.031 1.00 40.62 171 ILE A O 1
ATOM 1315 N N . TYR A 1 172 ? -10.016 22.318 4.747 1.00 47.06 172 TYR A N 1
ATOM 1316 C CA . TYR A 1 172 ? -10.192 21.297 3.714 1.00 47.06 172 TYR A CA 1
ATOM 1317 C C . TYR A 1 172 ? -11.626 21.303 3.164 1.00 47.06 172 TYR A C 1
ATOM 1319 O O . TYR A 1 172 ? -12.578 21.380 3.936 1.00 47.06 172 TYR A O 1
ATOM 1327 N N . ASP A 1 173 ? -11.771 21.181 1.842 1.00 40.19 173 ASP A N 1
ATOM 1328 C CA . ASP A 1 173 ? -13.056 21.019 1.149 1.00 40.19 173 ASP A CA 1
ATOM 1329 C C . ASP A 1 173 ? -13.236 19.554 0.710 1.00 40.19 173 ASP A C 1
ATOM 1331 O O . ASP A 1 173 ? -12.350 18.958 0.098 1.00 40.19 173 ASP A O 1
ATOM 1335 N N . SER A 1 174 ? -14.385 18.971 1.054 1.00 37.66 174 SER A N 1
ATOM 1336 C CA . SER A 1 174 ? -14.729 17.563 0.833 1.00 37.66 174 SER A CA 1
ATOM 1337 C C . SER A 1 174 ? -15.331 17.254 -0.545 1.00 37.66 174 SER A C 1
ATOM 1339 O O . SER A 1 174 ? -15.568 16.085 -0.850 1.00 37.66 174 SER A O 1
ATOM 1341 N N . SER A 1 175 ? -15.546 18.261 -1.399 1.00 29.89 175 SER A N 1
ATOM 1342 C CA . SER A 1 175 ? -16.296 18.107 -2.656 1.00 29.89 175 SER A CA 1
ATOM 1343 C C . SER A 1 175 ? -15.598 17.280 -3.750 1.00 29.89 175 SER A C 1
ATOM 1345 O O . SER A 1 175 ? -16.238 16.849 -4.710 1.00 29.89 175 SER A O 1
ATOM 1347 N N . THR A 1 176 ? -14.309 16.965 -3.606 1.00 32.38 176 THR A N 1
ATOM 1348 C CA . THR A 1 176 ? -13.614 15.975 -4.442 1.00 32.38 176 THR A CA 1
ATOM 1349 C C . THR A 1 176 ? -12.621 15.194 -3.584 1.00 32.38 176 THR A C 1
ATOM 1351 O O . THR A 1 176 ? -11.872 15.779 -2.809 1.00 32.38 176 THR A O 1
ATOM 1354 N N . LEU A 1 177 ? -12.613 13.862 -3.700 1.00 32.56 177 LEU A N 1
ATOM 1355 C CA . LEU A 1 177 ? -11.685 12.926 -3.038 1.00 32.56 177 LEU A CA 1
ATOM 1356 C C . LEU A 1 177 ? -10.216 13.169 -3.459 1.00 32.56 177 LEU A C 1
ATOM 1358 O O . LEU A 1 177 ? -9.599 12.351 -4.134 1.00 32.56 177 LEU A O 1
ATOM 1362 N N . THR A 1 178 ? -9.644 14.318 -3.102 1.00 33.09 178 THR A N 1
ATOM 1363 C CA . THR A 1 178 ? -8.233 14.654 -3.304 1.00 33.09 178 THR A CA 1
ATOM 1364 C C . THR A 1 178 ? -7.705 15.326 -2.049 1.00 33.09 178 THR A C 1
ATOM 1366 O O . THR A 1 178 ? -7.927 16.512 -1.829 1.00 33.09 178 THR A O 1
ATOM 1369 N N . THR A 1 179 ? -6.977 14.563 -1.234 1.00 36.16 179 THR A N 1
ATOM 1370 C CA . THR A 1 179 ? -6.296 15.057 -0.038 1.00 36.16 179 THR A CA 1
ATOM 1371 C C . THR A 1 179 ? -5.363 16.229 -0.396 1.00 36.16 179 THR A C 1
ATOM 1373 O O . THR A 1 179 ? -4.314 16.016 -0.994 1.00 36.16 179 THR A O 1
ATOM 1376 N N . ILE A 1 180 ? -5.711 17.475 -0.057 1.00 31.19 180 ILE A N 1
ATOM 1377 C CA . ILE A 1 180 ? -4.824 18.641 -0.152 1.00 31.19 180 ILE A CA 1
ATOM 1378 C C . ILE A 1 180 ? -4.053 18.824 1.160 1.00 31.19 180 ILE A C 1
ATOM 1380 O O . ILE A 1 180 ? -4.611 19.050 2.232 1.00 31.19 180 ILE A O 1
ATOM 1384 N N . ALA A 1 181 ? -2.734 18.740 1.035 1.00 29.84 181 ALA A N 1
ATOM 1385 C CA . ALA A 1 181 ? -1.742 19.037 2.054 1.00 29.84 181 ALA A CA 1
ATOM 1386 C C . ALA A 1 181 ? -1.756 20.497 2.532 1.00 29.84 181 ALA A C 1
ATOM 1388 O O . ALA A 1 181 ? -1.921 21.437 1.753 1.00 29.84 181 ALA A O 1
ATOM 1389 N N . ALA A 1 182 ? -1.451 20.683 3.817 1.00 30.06 182 ALA A N 1
ATOM 1390 C CA . ALA A 1 182 ? -1.261 21.984 4.440 1.00 30.06 182 ALA A CA 1
ATOM 1391 C C . ALA A 1 182 ? -0.072 22.752 3.827 1.00 30.06 182 ALA A C 1
ATOM 1393 O O . ALA A 1 182 ? 1.060 22.260 3.760 1.00 30.06 182 ALA A O 1
ATOM 1394 N N . SER A 1 183 ? -0.309 24.009 3.449 1.00 26.33 183 SER A N 1
ATOM 1395 C CA . SER A 1 183 ? 0.740 24.961 3.081 1.00 26.33 183 SER A CA 1
ATOM 1396 C C . SER A 1 183 ? 1.368 25.566 4.344 1.00 26.33 183 SER A C 1
ATOM 1398 O O . SER A 1 183 ? 0.709 26.303 5.080 1.00 26.33 183 SER A O 1
ATOM 1400 N N . ARG A 1 184 ? 2.676 25.355 4.558 1.00 26.97 184 ARG A N 1
ATOM 1401 C CA . ARG A 1 184 ? 3.489 26.261 5.389 1.00 26.97 184 ARG A CA 1
ATOM 1402 C C . ARG A 1 184 ? 3.695 27.564 4.614 1.00 26.97 184 ARG A C 1
ATOM 1404 O O . ARG A 1 184 ? 4.723 27.744 3.969 1.00 26.97 184 ARG A O 1
ATOM 1411 N N . SER A 1 185 ? 2.738 28.485 4.697 1.00 28.52 185 SER A N 1
ATOM 1412 C CA . SER A 1 185 ? 2.977 29.872 4.297 1.00 28.52 185 SER A CA 1
ATOM 1413 C C . SER A 1 185 ? 3.096 30.760 5.528 1.00 28.52 185 SER A C 1
ATOM 1415 O O . SER A 1 185 ? 2.121 31.039 6.220 1.00 28.52 185 SER A O 1
ATOM 1417 N N . THR A 1 186 ? 4.310 31.248 5.771 1.00 31.30 186 THR A N 1
ATOM 1418 C CA . THR A 1 186 ? 4.599 32.380 6.661 1.00 31.30 186 THR A CA 1
ATOM 1419 C C . THR A 1 186 ? 4.411 33.733 5.962 1.00 31.30 186 THR A C 1
ATOM 1421 O O . THR A 1 186 ? 4.872 34.755 6.467 1.00 31.30 186 THR A O 1
ATOM 1424 N N . LYS A 1 187 ? 3.722 33.798 4.813 1.00 27.72 187 LYS A N 1
ATOM 1425 C CA . LYS A 1 187 ? 3.408 35.068 4.144 1.00 27.72 187 LYS A CA 1
ATOM 1426 C C . LYS A 1 187 ? 1.947 35.136 3.713 1.00 27.72 187 LYS A C 1
ATOM 1428 O O . LYS A 1 187 ? 1.424 34.241 3.063 1.00 27.72 187 LYS A O 1
ATOM 1433 N N . LYS A 1 188 ? 1.306 36.249 4.079 1.00 30.45 188 LYS A N 1
ATOM 1434 C CA . LYS A 1 188 ? -0.019 36.675 3.617 1.00 30.45 188 LYS A CA 1
ATOM 1435 C C . LYS A 1 188 ? -0.137 36.504 2.095 1.00 30.45 188 LYS A C 1
ATOM 1437 O O . LYS A 1 188 ? 0.340 37.353 1.350 1.00 30.45 188 LYS A O 1
ATOM 1442 N N . SER A 1 189 ? -0.807 35.454 1.648 1.00 25.19 189 SER A N 1
ATOM 1443 C CA . SER A 1 189 ? -1.408 35.385 0.319 1.00 25.19 189 SER A CA 1
ATOM 1444 C C . SER A 1 189 ? -2.852 34.950 0.509 1.00 25.19 189 SER A C 1
ATOM 1446 O O . SER A 1 189 ? -3.140 33.799 0.824 1.00 25.19 189 SER A O 1
ATOM 1448 N N . SER A 1 190 ? -3.750 35.927 0.409 1.00 23.98 190 SER A N 1
ATOM 1449 C CA . SER A 1 190 ? -5.194 35.744 0.363 1.00 23.98 190 SER A CA 1
ATOM 1450 C C . SER A 1 190 ? -5.542 34.943 -0.889 1.00 23.98 190 SER A C 1
ATOM 1452 O O . SER A 1 190 ? -5.507 35.484 -1.994 1.00 23.98 190 SER A O 1
ATOM 1454 N N . VAL A 1 191 ? -5.840 33.658 -0.722 1.00 24.88 191 VAL A N 1
ATOM 1455 C CA . VAL A 1 191 ? -6.536 32.885 -1.751 1.00 24.88 191 VAL A CA 1
ATOM 1456 C C . VAL A 1 191 ? -7.996 33.319 -1.686 1.00 24.88 191 VAL A C 1
ATOM 1458 O O . VAL A 1 191 ? -8.617 33.239 -0.627 1.00 24.88 191 VAL A O 1
ATOM 1461 N N . SER A 1 192 ? -8.521 33.848 -2.789 1.00 21.88 192 SER A N 1
ATOM 1462 C CA . SER A 1 192 ? -9.944 34.143 -2.927 1.00 21.88 192 SER A CA 1
ATOM 1463 C C . SER A 1 192 ? -10.703 32.821 -2.981 1.00 21.88 192 SER A C 1
ATOM 1465 O O . SER A 1 192 ? -10.602 32.091 -3.967 1.00 21.88 192 SER A O 1
ATOM 1467 N N . ILE A 1 193 ? -11.415 32.521 -1.899 1.00 30.59 193 ILE A N 1
ATOM 1468 C CA . ILE A 1 193 ? -12.378 31.427 -1.797 1.00 30.59 193 ILE A CA 1
ATOM 1469 C C . ILE A 1 193 ? -13.522 31.798 -2.747 1.00 30.59 193 ILE A C 1
ATOM 1471 O O . ILE A 1 193 ? -14.297 32.706 -2.454 1.00 30.59 193 ILE A O 1
ATOM 1475 N N . ALA A 1 194 ? -13.564 31.185 -3.931 1.00 26.34 194 ALA A N 1
ATOM 1476 C CA . ALA A 1 194 ? -14.764 31.221 -4.758 1.00 26.34 194 ALA A CA 1
ATOM 1477 C C . ALA A 1 194 ? -15.888 30.543 -3.960 1.00 26.34 194 ALA A C 1
ATOM 1479 O O . ALA A 1 194 ? -15.629 29.521 -3.334 1.00 26.34 194 ALA A O 1
ATOM 1480 N N . GLU A 1 195 ? -17.070 31.160 -3.930 1.00 30.33 195 GLU A N 1
ATOM 1481 C CA . GLU A 1 195 ? -18.232 30.813 -3.098 1.00 30.33 195 GLU A CA 1
ATOM 1482 C C . GLU A 1 195 ? -18.480 29.298 -3.010 1.00 30.33 195 GLU A C 1
ATOM 1484 O O . GLU A 1 195 ? -19.072 28.688 -3.900 1.00 30.33 195 GLU A O 1
ATOM 1489 N N . VAL A 1 196 ? -18.020 28.700 -1.911 1.00 33.66 196 VAL A N 1
ATOM 1490 C CA . VAL A 1 196 ? -18.398 27.354 -1.477 1.00 33.66 196 VAL A CA 1
ATOM 1491 C C . VAL A 1 196 ? -19.633 27.518 -0.594 1.00 33.66 196 VAL A C 1
ATOM 1493 O O . VAL A 1 196 ? -19.638 28.363 0.301 1.00 33.66 196 VAL A O 1
ATOM 1496 N N . GLN A 1 197 ? -20.693 26.754 -0.867 1.00 32.78 197 GLN A N 1
ATOM 1497 C CA . GLN A 1 197 ? -21.911 26.767 -0.052 1.00 32.78 197 GLN A CA 1
ATOM 1498 C C . GLN A 1 197 ? -21.567 26.339 1.389 1.00 32.78 197 GLN A C 1
ATOM 1500 O O . GLN A 1 197 ? -21.001 25.270 1.603 1.00 32.78 197 GLN A O 1
ATOM 1505 N N . GLU A 1 198 ? -21.886 27.189 2.372 1.00 44.56 198 GLU A N 1
ATOM 1506 C CA . GLU A 1 198 ? -21.477 27.052 3.786 1.00 44.56 198 GLU A CA 1
ATOM 1507 C C . GLU A 1 198 ? -21.907 25.730 4.459 1.00 44.56 198 GLU A C 1
ATOM 1509 O O . GLU A 1 198 ? -21.319 25.345 5.467 1.00 44.56 198 GLU A O 1
ATOM 1514 N N . GLU A 1 199 ? -22.891 25.005 3.916 1.00 44.97 199 GLU A N 1
ATOM 1515 C CA . GLU A 1 199 ? -23.488 23.824 4.563 1.00 44.97 199 GLU A CA 1
ATOM 1516 C C . GLU A 1 199 ? -22.590 22.565 4.580 1.00 44.97 199 GLU A C 1
ATOM 1518 O O . GLU A 1 199 ? -22.757 21.726 5.469 1.00 44.97 199 GLU A O 1
ATOM 1523 N N . ASP A 1 200 ? -21.599 22.459 3.684 1.00 55.66 200 ASP A N 1
ATOM 1524 C CA . ASP A 1 200 ? -20.731 21.270 3.531 1.00 55.66 200 ASP A CA 1
ATOM 1525 C C . ASP A 1 200 ? -19.267 21.484 3.973 1.00 55.66 200 ASP A C 1
ATOM 1527 O O . ASP A 1 200 ? -18.383 20.658 3.715 1.00 55.66 200 ASP A O 1
ATOM 1531 N N . THR A 1 201 ? -18.979 22.589 4.666 1.00 63.44 201 THR A N 1
ATOM 1532 C CA . THR A 1 201 ? -17.604 22.928 5.063 1.00 63.44 201 THR A CA 1
ATOM 1533 C C . THR A 1 201 ? -17.219 22.296 6.403 1.00 63.44 201 THR A C 1
ATOM 1535 O O . THR A 1 201 ? -17.917 22.438 7.407 1.00 63.44 201 THR A O 1
ATOM 1538 N N . PHE A 1 202 ? -16.055 21.640 6.439 1.00 67.88 202 PHE A N 1
ATOM 1539 C CA . PHE A 1 202 ? -15.420 21.166 7.669 1.00 67.88 202 PHE A CA 1
ATOM 1540 C C . PHE A 1 202 ? -14.050 21.821 7.866 1.00 67.88 202 PHE A C 1
ATOM 1542 O O . PHE A 1 202 ? -13.266 21.995 6.934 1.00 67.88 202 PHE A O 1
ATOM 1549 N N . TYR A 1 203 ? -13.733 22.126 9.117 1.00 69.50 203 TYR A N 1
ATOM 1550 C CA . TYR A 1 203 ? -12.417 22.552 9.563 1.00 69.50 203 TYR A CA 1
ATOM 1551 C C . TYR A 1 203 ? -11.665 21.366 10.155 1.00 69.50 203 TYR A C 1
ATOM 1553 O O . TYR A 1 203 ? -12.244 20.562 10.891 1.00 69.50 203 TYR A O 1
ATOM 1561 N N . PHE A 1 204 ? -10.369 21.278 9.849 1.00 73.44 204 PHE A N 1
ATOM 1562 C CA . PHE A 1 204 ? -9.496 20.224 10.346 1.00 73.44 204 PHE A CA 1
ATOM 1563 C C . PHE A 1 204 ? -8.342 20.819 11.151 1.00 73.44 204 PHE A C 1
ATOM 1565 O O . PHE A 1 204 ? -7.646 21.746 10.724 1.00 73.44 204 PHE A O 1
ATOM 1572 N N . TYR A 1 205 ? -8.116 20.269 12.335 1.00 72.88 205 TYR A N 1
ATOM 1573 C CA . TYR A 1 205 ? -7.093 20.749 13.251 1.00 72.88 205 TYR A CA 1
ATOM 1574 C C . TYR A 1 205 ? -6.238 19.588 13.741 1.00 72.88 205 TYR A C 1
ATOM 1576 O O . TYR A 1 205 ? -6.769 18.612 14.263 1.00 72.88 205 TYR A O 1
ATOM 1584 N N . TYR A 1 206 ? -4.915 19.701 13.620 1.00 72.69 206 TYR A N 1
ATOM 1585 C CA . TYR A 1 206 ? -4.011 18.772 14.298 1.00 72.69 206 TYR A CA 1
ATOM 1586 C C . TYR A 1 206 ? -3.993 19.085 15.777 1.00 72.69 206 TYR A C 1
ATOM 1588 O O . TYR A 1 206 ? -3.801 20.239 16.131 1.00 72.69 206 TYR A O 1
ATOM 1596 N N . VAL A 1 207 ? -4.121 18.077 16.626 1.00 73.12 207 VAL A N 1
ATOM 1597 C CA . VAL A 1 207 ? -4.091 18.218 18.077 1.00 73.12 207 VAL A CA 1
ATOM 1598 C C . VAL A 1 207 ? -3.060 17.249 18.637 1.00 73.12 207 VAL A C 1
ATOM 1600 O O . VAL A 1 207 ? -3.089 16.062 18.336 1.00 73.12 207 VAL A O 1
ATOM 1603 N N . LYS A 1 208 ? -2.130 17.733 19.464 1.00 74.56 208 LYS A N 1
ATOM 1604 C CA . LYS A 1 208 ? -1.120 16.865 20.099 1.00 74.56 208 LYS A CA 1
ATOM 1605 C C . LYS A 1 208 ? -1.651 16.096 21.305 1.00 74.56 208 LYS A C 1
ATOM 1607 O O . LYS A 1 208 ? -1.225 14.979 21.559 1.00 74.56 208 LYS A O 1
ATOM 1612 N N . ASP A 1 209 ? -2.556 16.711 22.053 1.00 75.00 209 ASP A N 1
ATOM 1613 C CA . ASP A 1 209 ? -3.086 16.175 23.300 1.00 75.00 209 ASP A CA 1
ATOM 1614 C C . ASP A 1 209 ? -4.613 16.217 23.261 1.00 75.00 209 ASP A C 1
ATOM 1616 O O . ASP A 1 209 ? -5.230 17.280 23.362 1.00 75.00 209 ASP A O 1
ATOM 1620 N N . ALA A 1 210 ? -5.229 15.043 23.113 1.00 75.56 210 ALA A N 1
ATOM 1621 C CA . ALA A 1 210 ? -6.679 14.898 23.060 1.00 75.56 210 ALA A CA 1
ATOM 1622 C C . ALA A 1 210 ? -7.390 15.469 24.297 1.00 75.56 210 ALA A C 1
ATOM 1624 O O . ALA A 1 210 ? -8.550 15.869 24.195 1.00 75.56 210 ALA A O 1
ATOM 1625 N N . THR A 1 211 ? -6.720 15.549 25.456 1.00 75.69 211 THR A N 1
ATOM 1626 C CA . THR A 1 211 ? -7.324 16.090 26.684 1.00 75.69 211 THR A CA 1
ATOM 1627 C C . THR A 1 211 ? -7.623 17.588 26.593 1.00 75.69 211 THR A C 1
ATOM 1629 O O . THR A 1 211 ? -8.465 18.088 27.339 1.00 75.69 211 THR A O 1
ATOM 1632 N N . GLN A 1 212 ? -7.000 18.286 25.641 1.00 71.00 212 GLN A N 1
ATOM 1633 C CA . GLN A 1 212 ? -7.200 19.714 25.397 1.00 71.00 212 GLN A CA 1
ATOM 1634 C C . GLN A 1 212 ? -8.428 20.007 24.528 1.00 71.00 212 GLN A C 1
ATOM 1636 O O . GLN A 1 212 ? -8.914 21.134 24.519 1.00 71.00 212 GLN A O 1
ATOM 1641 N N . VAL A 1 213 ? -8.953 19.003 23.821 1.00 73.06 213 VAL A N 1
ATOM 1642 C CA . VAL A 1 213 ? -10.181 19.135 23.027 1.00 73.06 213 VAL A CA 1
ATOM 1643 C C . VAL A 1 213 ? -11.375 19.062 23.974 1.00 73.06 213 VAL A C 1
ATOM 1645 O O . VAL A 1 213 ? -11.433 18.105 24.738 1.00 73.06 213 VAL A O 1
ATOM 1648 N N . PRO A 1 214 ? -12.331 19.998 23.971 1.00 72.06 214 PRO A N 1
ATOM 1649 C CA . PRO A 1 214 ? -13.544 19.880 24.779 1.00 72.06 214 PRO A CA 1
ATOM 1650 C C . PRO A 1 214 ? -14.273 18.550 24.532 1.00 72.06 214 PRO A C 1
ATOM 1652 O O . PRO A 1 214 ? -14.294 18.059 23.404 1.00 72.06 214 PRO A O 1
ATOM 1655 N N . ALA A 1 215 ? -14.820 17.923 25.578 1.00 75.00 215 ALA A N 1
ATOM 1656 C CA . ALA A 1 215 ? -15.382 16.569 25.492 1.00 75.00 215 ALA A CA 1
ATOM 1657 C C . ALA A 1 215 ? -16.534 16.479 24.479 1.00 75.00 215 ALA A C 1
ATOM 1659 O O . ALA A 1 215 ? -16.656 15.486 23.764 1.00 75.00 215 ALA A O 1
ATOM 1660 N N . GLU A 1 216 ? -17.312 17.551 24.381 1.00 71.62 216 GLU A N 1
ATOM 1661 C CA . GLU A 1 216 ? -18.375 17.766 23.411 1.00 71.62 216 GLU A CA 1
ATOM 1662 C C . GLU A 1 216 ? -17.882 17.757 21.961 1.00 71.62 216 GLU A C 1
ATOM 1664 O O . GLU A 1 216 ? -18.642 17.360 21.100 1.00 71.62 216 GLU A O 1
ATOM 1669 N N . LEU A 1 217 ? -16.619 18.096 21.679 1.00 68.31 217 LEU A N 1
ATOM 1670 C CA . LEU A 1 217 ? -16.050 18.054 20.325 1.00 68.31 217 LEU A CA 1
ATOM 1671 C C . LEU A 1 217 ? -15.355 16.718 20.013 1.00 68.31 217 LEU A C 1
ATOM 1673 O O . LEU A 1 217 ? -14.911 16.492 18.887 1.00 68.31 217 LEU A O 1
ATOM 1677 N N . ARG A 1 218 ? -15.207 15.826 21.005 1.00 69.00 218 ARG A N 1
ATOM 1678 C CA . ARG A 1 218 ? -14.486 14.554 20.822 1.00 69.00 218 ARG A CA 1
ATOM 1679 C C . ARG A 1 218 ? -15.333 13.490 20.130 1.00 69.00 218 ARG A C 1
ATOM 1681 O O . ARG A 1 218 ? -14.759 12.648 19.444 1.00 69.00 218 ARG A O 1
ATOM 1688 N N . ARG A 1 219 ? -16.660 13.507 20.309 1.00 66.31 219 ARG A N 1
ATOM 1689 C CA . ARG A 1 219 ? -17.616 12.603 19.644 1.00 66.31 219 ARG A CA 1
ATOM 1690 C C . ARG A 1 219 ? -18.999 13.248 19.572 1.00 66.31 219 ARG A C 1
ATOM 1692 O 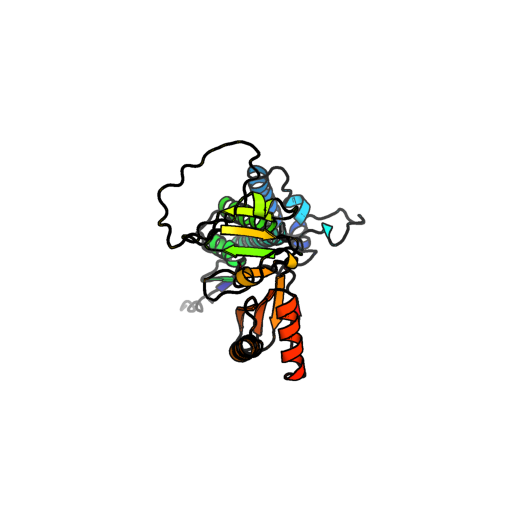O . ARG A 1 219 ? -19.640 13.385 20.611 1.00 66.31 219 ARG A O 1
ATOM 1699 N N . THR A 1 220 ? -19.492 13.557 18.373 1.00 54.56 220 THR A N 1
ATOM 1700 C CA . THR A 1 220 ? -20.909 13.910 18.182 1.00 54.56 220 THR A CA 1
ATOM 1701 C C . THR A 1 220 ? -21.507 13.285 16.928 1.00 54.56 220 THR A C 1
ATOM 1703 O O . THR A 1 220 ? -20.834 13.061 15.923 1.00 54.56 220 THR A O 1
ATOM 1706 N N . GLU A 1 221 ? -22.822 13.064 16.974 1.00 53.69 221 GLU A N 1
ATOM 1707 C CA . GLU A 1 221 ? -23.657 12.759 15.803 1.00 53.69 221 GLU A CA 1
ATOM 1708 C C . GLU A 1 221 ? -23.641 13.905 14.766 1.00 53.69 221 GLU A C 1
ATOM 1710 O O . GLU A 1 221 ? -23.992 13.707 13.607 1.00 53.69 221 GLU A O 1
ATOM 1715 N N . CYS A 1 222 ? -23.174 15.099 15.160 1.00 46.81 222 CYS A N 1
ATOM 1716 C CA . CYS A 1 222 ? -23.140 16.325 14.359 1.00 46.81 222 CYS A CA 1
ATOM 1717 C C . CYS A 1 222 ? -21.917 16.434 13.425 1.00 46.81 222 CYS A C 1
ATOM 1719 O O . CYS A 1 222 ? -21.649 17.501 12.869 1.00 46.81 222 CYS A O 1
ATOM 1721 N N . GLY A 1 223 ? -21.165 15.344 13.242 1.00 58.53 223 GLY A N 1
ATOM 1722 C CA . GLY A 1 223 ? -19.995 15.299 12.363 1.00 58.53 223 GLY A CA 1
ATOM 1723 C C . GLY A 1 223 ? -18.717 15.873 12.977 1.00 58.53 223 GLY A C 1
ATOM 1724 O O . GLY A 1 223 ? -17.720 15.998 12.261 1.00 58.53 223 GLY A O 1
ATOM 1725 N N . GLU A 1 224 ? -18.730 16.201 14.274 1.00 64.12 224 GLU A N 1
ATOM 1726 C CA . GLU A 1 2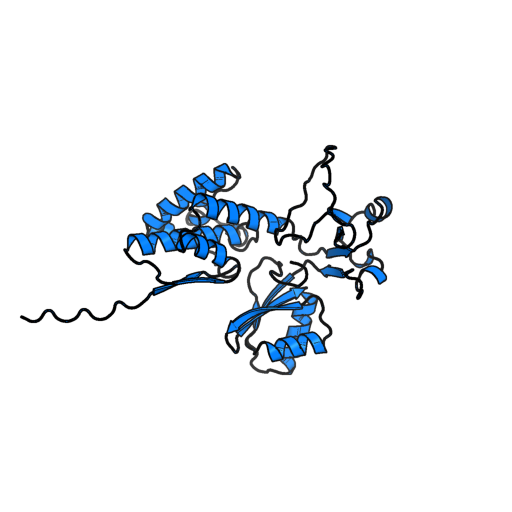24 ? -17.520 16.547 15.016 1.00 64.12 224 GLU A CA 1
ATOM 1727 C C . GLU A 1 224 ? -16.869 15.277 15.543 1.00 64.12 224 GLU A C 1
ATOM 1729 O O . GLU A 1 224 ? -17.484 14.474 16.255 1.00 64.12 224 GLU A O 1
ATOM 1734 N N . MET A 1 225 ? -15.622 15.069 15.145 1.00 77.31 225 MET A N 1
ATOM 1735 C CA . MET A 1 225 ? -14.922 13.838 15.454 1.00 77.31 225 MET A CA 1
ATOM 1736 C C . MET A 1 225 ? -13.446 14.122 15.664 1.00 77.31 225 MET A C 1
ATOM 1738 O O . MET A 1 225 ? -12.777 14.700 14.803 1.00 77.31 225 MET A O 1
ATOM 1742 N N . LEU A 1 226 ? -12.950 13.712 16.830 1.00 80.00 226 LEU A N 1
ATOM 1743 C CA . LEU A 1 226 ? -11.526 13.668 17.104 1.00 80.00 226 LEU A CA 1
ATOM 1744 C C . LEU A 1 226 ? -10.995 12.303 16.674 1.00 80.00 226 LEU A C 1
ATOM 1746 O O . LEU A 1 226 ? -11.337 11.282 17.269 1.00 80.00 226 LEU A O 1
ATOM 1750 N N . PHE A 1 227 ? -10.156 12.309 15.649 1.00 82.94 227 PHE A N 1
ATOM 1751 C CA . PHE A 1 227 ? -9.537 11.115 15.102 1.00 82.94 227 PHE A CA 1
ATOM 1752 C C . PHE A 1 227 ? -8.135 10.922 15.661 1.00 82.94 227 PHE A C 1
ATOM 1754 O O . PHE A 1 227 ? -7.335 11.848 15.616 1.00 82.94 227 PHE A O 1
ATOM 1761 N N . ASP A 1 228 ? -7.817 9.734 16.156 1.00 88.25 228 ASP A N 1
ATOM 1762 C CA . ASP A 1 228 ? -6.451 9.346 16.505 1.00 88.25 228 ASP A CA 1
ATOM 1763 C C . ASP A 1 228 ? -5.685 8.978 15.226 1.00 88.25 228 ASP A C 1
ATOM 1765 O O . ASP A 1 228 ? -6.051 8.039 14.515 1.00 88.25 228 ASP A O 1
ATOM 1769 N N . LEU A 1 229 ? -4.630 9.737 14.919 1.00 85.44 229 LEU A N 1
ATOM 1770 C CA . LEU A 1 229 ? -3.794 9.525 13.735 1.00 85.44 229 LEU A CA 1
ATOM 1771 C C . LEU A 1 229 ? -2.695 8.484 13.967 1.00 85.44 229 LEU A C 1
ATOM 1773 O O . LEU A 1 229 ? -1.946 8.167 13.040 1.00 85.44 229 LEU A O 1
ATOM 1777 N N . ASN A 1 230 ? -2.575 7.930 15.176 1.00 90.06 230 ASN A N 1
ATOM 1778 C CA . ASN A 1 230 ? -1.821 6.706 15.394 1.00 90.06 230 ASN A CA 1
ATOM 1779 C C . ASN A 1 230 ? -2.634 5.513 14.864 1.00 90.06 230 ASN A C 1
ATOM 1781 O O . ASN A 1 230 ? -3.353 4.829 15.596 1.00 90.06 230 ASN A O 1
ATOM 1785 N N . GLY A 1 231 ? -2.547 5.298 13.555 1.00 91.50 231 GLY A N 1
ATOM 1786 C CA . GLY A 1 231 ? -3.314 4.301 12.829 1.00 91.50 231 GLY A CA 1
ATOM 1787 C C . GLY A 1 231 ? -2.691 2.907 12.839 1.00 91.50 231 GLY A C 1
ATOM 1788 O O . GLY A 1 231 ? -1.484 2.724 12.999 1.00 91.50 231 GLY A O 1
ATOM 1789 N N . SER A 1 232 ? -3.532 1.906 12.604 1.00 94.44 232 SER A N 1
ATOM 1790 C CA . SER A 1 232 ? -3.135 0.521 12.377 1.00 94.44 232 SER A CA 1
ATOM 1791 C C . SER A 1 232 ? -3.901 -0.077 11.198 1.00 94.44 232 SER A C 1
ATOM 1793 O O . SER A 1 232 ? -5.063 0.258 10.945 1.00 94.44 232 SER A O 1
ATOM 1795 N N . MET A 1 233 ? -3.235 -0.966 10.462 1.00 95.44 233 MET A N 1
ATOM 1796 C CA . MET A 1 233 ? -3.835 -1.800 9.426 1.00 95.44 233 MET A CA 1
ATOM 1797 C C . MET A 1 233 ? -3.437 -3.248 9.653 1.00 95.44 233 MET A C 1
ATOM 1799 O O . MET A 1 233 ? -2.262 -3.553 9.847 1.00 95.44 233 MET A O 1
ATOM 1803 N N . VAL A 1 234 ? -4.414 -4.148 9.604 1.00 97.38 234 VAL A N 1
ATOM 1804 C CA . VAL A 1 234 ? -4.226 -5.561 9.947 1.00 97.38 234 VAL A CA 1
ATOM 1805 C C . VAL A 1 234 ? -4.984 -6.448 8.970 1.00 97.38 234 VAL A C 1
ATOM 1807 O O . VAL A 1 234 ? -6.116 -6.158 8.590 1.00 97.38 234 VAL A O 1
ATOM 1810 N N . ALA A 1 235 ? -4.359 -7.538 8.542 1.00 96.94 235 ALA A N 1
ATOM 1811 C CA . ALA A 1 235 ? -5.024 -8.608 7.818 1.00 96.94 235 ALA A CA 1
ATOM 1812 C C . ALA A 1 235 ? -5.666 -9.569 8.827 1.00 96.94 235 ALA A C 1
ATOM 1814 O O . ALA A 1 235 ? -4.976 -10.086 9.709 1.00 96.94 235 ALA A O 1
ATOM 1815 N N . VAL A 1 236 ? -6.968 -9.810 8.676 1.00 97.88 236 VAL A N 1
ATOM 1816 C CA . VAL A 1 236 ? -7.791 -10.618 9.585 1.00 97.88 236 VAL A CA 1
ATOM 1817 C C . VAL A 1 236 ? -8.414 -11.771 8.809 1.00 97.88 236 VAL A C 1
ATOM 1819 O O . VAL A 1 236 ? -9.077 -11.554 7.794 1.00 97.88 236 VAL A O 1
ATOM 1822 N N . GLY A 1 237 ? -8.204 -12.999 9.280 1.00 97.56 237 GLY A N 1
ATOM 1823 C CA . GLY A 1 237 ? -8.731 -14.214 8.653 1.00 97.56 237 GLY A CA 1
ATOM 1824 C C . GLY A 1 237 ? -10.150 -14.552 9.096 1.00 97.56 237 GLY A C 1
ATOM 1825 O O . GLY A 1 237 ? -10.361 -15.604 9.691 1.00 97.56 237 GLY A O 1
ATOM 1826 N N . LEU A 1 238 ? -11.099 -13.645 8.863 1.00 97.19 238 LEU A N 1
ATOM 1827 C CA . LEU A 1 238 ? -12.522 -13.839 9.145 1.00 97.19 238 LEU A CA 1
ATOM 1828 C C . LEU A 1 238 ? -13.383 -13.297 7.996 1.00 97.19 238 LEU A C 1
ATOM 1830 O O . LEU A 1 238 ? -12.914 -12.564 7.121 1.00 97.19 238 LEU A O 1
ATOM 1834 N N . GLU A 1 239 ? -14.662 -13.656 7.997 1.00 97.19 239 GLU A N 1
ATOM 1835 C CA . GLU A 1 239 ? -15.656 -13.030 7.123 1.00 97.19 239 GLU A CA 1
ATOM 1836 C C . GLU A 1 239 ? -15.907 -11.583 7.557 1.00 97.19 239 GLU A C 1
ATOM 1838 O O . GLU A 1 239 ? -15.897 -11.262 8.748 1.00 97.19 239 GLU A O 1
ATOM 1843 N N . SER A 1 240 ? -16.168 -10.694 6.599 1.00 97.19 240 SER A N 1
ATOM 1844 C CA . SER A 1 240 ? -16.372 -9.274 6.898 1.00 97.19 240 SER A CA 1
ATOM 1845 C C . SER A 1 240 ? -17.558 -9.013 7.823 1.00 97.19 240 SER A C 1
ATOM 1847 O O . SER A 1 240 ? -17.469 -8.120 8.657 1.00 97.19 240 SER A O 1
ATOM 1849 N N . ALA A 1 241 ? -18.633 -9.800 7.714 1.00 97.31 241 ALA A N 1
ATOM 1850 C CA . ALA A 1 241 ? -19.819 -9.657 8.557 1.00 97.31 241 ALA A CA 1
ATOM 1851 C C . ALA A 1 241 ? -19.500 -9.878 10.045 1.00 97.31 241 ALA A C 1
ATOM 1853 O O . ALA A 1 241 ? -19.958 -9.116 10.889 1.00 97.31 241 ALA A O 1
ATOM 1854 N N . VAL A 1 242 ? -18.648 -10.862 10.363 1.00 97.50 242 VAL A N 1
ATOM 1855 C CA . VAL A 1 242 ? -18.206 -11.139 11.742 1.00 97.50 242 VAL A CA 1
ATOM 1856 C C . VAL A 1 242 ? -17.403 -9.962 12.295 1.0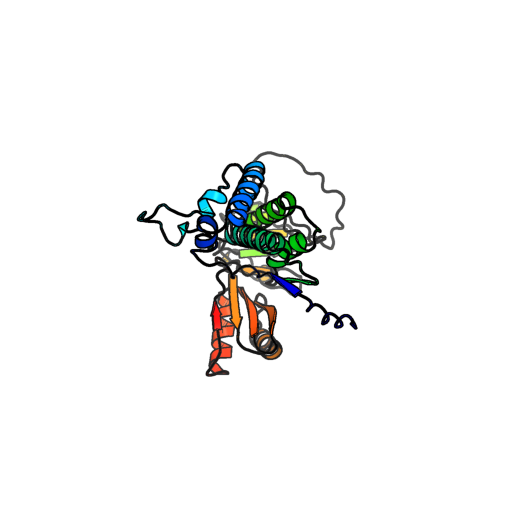0 97.50 242 VAL A C 1
ATOM 1858 O O . VAL A 1 242 ? -17.605 -9.535 13.428 1.00 97.50 242 VAL A O 1
ATOM 1861 N N . ILE A 1 243 ? -16.503 -9.410 11.478 1.00 97.94 243 ILE A N 1
ATOM 1862 C CA . ILE A 1 243 ? -15.672 -8.271 11.875 1.00 97.94 243 ILE A CA 1
ATOM 1863 C C . ILE A 1 243 ? -16.529 -7.012 12.070 1.00 97.94 243 ILE A C 1
ATOM 1865 O O . ILE A 1 243 ? -16.341 -6.300 13.052 1.00 97.94 243 ILE A O 1
ATOM 1869 N N . GLN A 1 244 ? -17.469 -6.742 11.161 1.00 97.44 244 GLN A N 1
ATOM 1870 C CA . GLN A 1 244 ? -18.388 -5.601 11.256 1.00 97.44 244 GLN A CA 1
ATOM 1871 C C . GLN A 1 244 ? -19.270 -5.695 12.500 1.00 97.44 244 GLN A C 1
ATOM 1873 O O . GLN A 1 244 ? -19.345 -4.732 13.255 1.00 97.44 244 GLN A O 1
ATOM 1878 N N . GLN A 1 245 ? -19.842 -6.869 12.771 1.00 97.94 245 GLN A N 1
ATOM 1879 C CA . GLN A 1 245 ? -20.622 -7.095 13.983 1.00 97.94 245 GLN A CA 1
ATOM 1880 C C . GLN A 1 245 ? -19.786 -6.824 15.243 1.00 97.94 245 GLN A C 1
ATOM 1882 O O . GLN A 1 245 ? -20.242 -6.133 16.147 1.00 97.94 245 GLN A O 1
ATOM 1887 N N . ALA A 1 246 ? -18.540 -7.302 15.296 1.00 98.00 246 ALA A N 1
ATOM 1888 C CA . ALA A 1 246 ? -17.646 -7.033 16.420 1.00 98.00 246 ALA A CA 1
ATOM 1889 C C . ALA A 1 246 ? -17.306 -5.536 16.581 1.00 98.00 246 ALA A C 1
ATOM 1891 O O . ALA A 1 246 ? -17.218 -5.046 17.705 1.00 98.00 246 ALA A O 1
ATOM 1892 N N . ILE A 1 247 ? -17.123 -4.805 15.476 1.00 97.06 247 ILE A N 1
ATOM 1893 C CA . ILE A 1 247 ? -16.917 -3.345 15.474 1.00 97.06 247 ILE A CA 1
ATOM 1894 C C . ILE A 1 247 ? -18.137 -2.629 16.072 1.00 97.06 247 ILE A C 1
ATOM 1896 O O . ILE A 1 247 ? -17.973 -1.754 16.924 1.00 97.06 247 ILE A O 1
ATOM 1900 N N . GLU A 1 248 ? -19.345 -3.027 15.668 1.00 96.31 248 GLU A N 1
ATOM 1901 C CA . GLU A 1 248 ? -20.610 -2.471 16.162 1.00 96.31 248 GLU A CA 1
ATOM 1902 C C . GLU A 1 248 ? -20.847 -2.796 17.645 1.00 96.31 248 GLU A C 1
ATOM 1904 O O . GLU A 1 248 ? -21.142 -1.895 18.428 1.00 96.31 248 GLU A O 1
ATOM 1909 N N . GLU A 1 249 ? -20.652 -4.054 18.057 1.00 96.88 249 GLU A N 1
ATOM 1910 C CA . GLU A 1 249 ? -20.787 -4.512 19.451 1.00 96.88 249 GLU A CA 1
ATOM 1911 C C . GLU A 1 249 ? -19.879 -3.738 20.414 1.00 96.88 249 GLU A C 1
ATOM 1913 O O . GLU A 1 249 ? -20.260 -3.450 21.550 1.00 96.88 249 GLU A O 1
ATOM 1918 N N . LEU A 1 250 ? -18.671 -3.405 19.960 1.00 96.25 250 LEU A N 1
ATOM 1919 C CA . LEU A 1 250 ? -17.686 -2.648 20.728 1.00 96.25 250 LEU A CA 1
ATOM 1920 C C . LEU A 1 250 ? -17.872 -1.125 20.613 1.00 96.25 250 LEU A C 1
ATOM 1922 O O . LEU A 1 250 ? -17.201 -0.382 21.331 1.00 96.25 250 LEU A O 1
ATOM 1926 N N . GLY A 1 251 ? -18.749 -0.645 19.725 1.00 93.44 251 GLY A N 1
ATOM 1927 C CA . GLY A 1 251 ? -18.949 0.784 19.474 1.00 93.44 251 GLY A CA 1
ATOM 1928 C C . GLY A 1 251 ? -17.692 1.489 18.949 1.00 93.44 251 GLY A C 1
ATOM 1929 O O . GLY A 1 251 ? -17.417 2.631 19.337 1.00 93.44 251 GLY A O 1
ATOM 1930 N N . LEU A 1 252 ? -16.897 0.807 18.115 1.00 92.31 252 LEU A N 1
ATOM 1931 C CA . LEU A 1 252 ? -15.673 1.363 17.530 1.00 92.31 252 LEU A CA 1
ATOM 1932 C C . LEU A 1 252 ? -16.043 2.288 16.367 1.00 92.31 252 LEU A C 1
ATOM 1934 O O . LEU A 1 252 ? -16.650 1.856 15.391 1.00 92.31 252 LEU A O 1
ATOM 1938 N N . THR A 1 253 ? -15.688 3.568 16.463 1.00 89.12 253 THR A N 1
ATOM 1939 C CA . THR A 1 253 ? -16.126 4.595 15.498 1.00 89.12 253 THR A CA 1
ATOM 1940 C C . THR A 1 253 ? -15.032 5.004 14.520 1.00 89.12 253 THR A C 1
ATOM 1942 O O . THR A 1 253 ? -15.309 5.669 13.526 1.00 89.12 253 THR A O 1
ATOM 1945 N N . GLN A 1 254 ? -13.783 4.637 14.796 1.00 89.62 254 GLN A N 1
ATOM 1946 C CA . GLN A 1 254 ? -12.615 4.974 13.982 1.00 89.62 254 GLN A CA 1
ATOM 1947 C C . GLN A 1 254 ? -12.002 3.736 13.327 1.00 89.62 254 GLN A C 1
ATOM 1949 O O . GLN A 1 254 ? -10.911 3.827 12.769 1.00 89.62 254 GLN A O 1
ATOM 1954 N N . THR A 1 255 ? -12.684 2.593 13.404 1.00 93.62 255 THR A N 1
ATOM 1955 C CA . THR A 1 255 ? -12.238 1.304 12.872 1.00 93.62 255 THR A CA 1
ATOM 1956 C C . THR A 1 255 ? -13.261 0.763 11.889 1.00 93.62 255 THR A C 1
ATOM 1958 O O . THR A 1 255 ? -14.456 0.764 12.165 1.00 93.62 255 THR A O 1
ATOM 1961 N N . CYS A 1 256 ? -12.797 0.281 10.740 1.00 94.88 256 CYS A N 1
ATOM 1962 C CA . CYS A 1 256 ? -13.643 -0.284 9.697 1.00 94.88 256 CYS A CA 1
ATOM 1963 C C . CYS A 1 256 ? -12.985 -1.501 9.030 1.00 94.88 256 CYS A C 1
ATOM 1965 O O . CYS A 1 256 ? -11.777 -1.738 9.138 1.00 94.88 256 CYS A O 1
ATOM 1967 N N . VAL A 1 257 ? -13.787 -2.263 8.282 1.00 96.00 257 VAL A N 1
ATOM 1968 C CA . VAL A 1 257 ? -13.266 -3.198 7.278 1.00 96.00 257 VAL A CA 1
ATOM 1969 C C . VAL A 1 257 ? -12.889 -2.390 6.035 1.00 96.00 257 VAL A C 1
ATOM 1971 O O . VAL A 1 257 ? -13.762 -1.952 5.291 1.00 96.00 257 VAL A O 1
ATOM 1974 N N . ALA A 1 258 ? -11.589 -2.187 5.831 1.00 90.94 258 ALA A N 1
ATOM 1975 C CA . ALA A 1 258 ? -11.026 -1.356 4.770 1.00 90.94 258 ALA A CA 1
ATOM 1976 C C . ALA A 1 258 ? -10.961 -2.071 3.413 1.00 90.94 258 ALA A C 1
ATOM 1978 O O . ALA A 1 258 ? -11.199 -1.458 2.374 1.00 90.94 258 ALA A O 1
ATOM 1979 N N . CYS A 1 259 ? -10.623 -3.365 3.401 1.00 90.75 259 CYS A N 1
ATOM 1980 C CA . CYS A 1 259 ? -10.480 -4.133 2.161 1.00 90.75 259 CYS A CA 1
ATOM 1981 C C . CYS A 1 259 ? -11.121 -5.514 2.280 1.00 90.75 259 CYS A C 1
ATOM 1983 O O . CYS A 1 259 ? -10.879 -6.232 3.254 1.00 90.75 259 CYS A O 1
ATOM 1985 N N . TYR A 1 260 ? -11.868 -5.898 1.243 1.00 92.06 260 TYR A N 1
ATOM 1986 C CA . TYR A 1 260 ? -12.532 -7.194 1.136 1.00 92.06 260 TYR A CA 1
ATOM 1987 C C . TYR A 1 260 ? -11.728 -8.127 0.223 1.00 92.06 260 TYR A C 1
ATOM 1989 O O . TYR A 1 260 ? -12.016 -8.243 -0.967 1.00 92.06 260 TYR A O 1
ATOM 1997 N N . ASN A 1 261 ? -10.659 -8.736 0.748 1.00 88.44 261 ASN A N 1
ATOM 1998 C CA . ASN A 1 261 ? -9.661 -9.411 -0.098 1.00 88.44 261 ASN A CA 1
ATOM 1999 C C . ASN A 1 261 ? -10.090 -10.820 -0.533 1.00 88.44 261 ASN A C 1
ATOM 2001 O O . ASN A 1 261 ? -9.673 -11.307 -1.582 1.00 88.44 261 ASN A O 1
ATOM 2005 N N . SER A 1 262 ? -10.878 -11.508 0.292 1.00 92.62 262 SER A N 1
ATOM 2006 C CA . SER A 1 262 ? -11.395 -12.855 0.026 1.00 92.62 262 SER A CA 1
ATOM 2007 C C . SER A 1 262 ? -12.603 -13.138 0.927 1.00 92.62 262 SER A C 1
ATOM 2009 O O . SER A 1 262 ? -12.830 -12.379 1.870 1.00 92.62 262 SER A O 1
ATOM 2011 N N . PRO A 1 263 ? -13.357 -14.237 0.723 1.00 94.12 263 PRO A N 1
ATOM 2012 C CA . PRO A 1 263 ? -14.491 -14.568 1.587 1.00 94.12 263 PRO A CA 1
ATOM 2013 C C . PRO A 1 263 ? -14.149 -14.596 3.086 1.00 94.12 263 PRO A C 1
ATOM 2015 O O . PRO A 1 263 ? -14.954 -14.156 3.894 1.00 94.12 263 PRO A O 1
ATOM 2018 N N . GLN A 1 264 ? -12.940 -15.039 3.451 1.00 93.94 264 GLN A N 1
ATOM 2019 C CA . GLN A 1 264 ? -12.497 -15.199 4.845 1.00 93.94 264 GLN A CA 1
ATOM 2020 C C . GLN A 1 264 ? -11.209 -14.426 5.167 1.00 93.94 264 GLN A C 1
ATOM 2022 O O . GLN A 1 264 ? -10.471 -14.790 6.074 1.00 93.94 264 GLN A O 1
ATOM 2027 N N . GLY A 1 265 ? -10.889 -13.386 4.402 1.00 94.31 265 GLY A N 1
ATOM 2028 C CA . GLY A 1 265 ? -9.657 -12.626 4.586 1.00 94.31 265 GLY A CA 1
ATOM 2029 C C . GLY A 1 265 ? -9.885 -11.170 4.255 1.00 94.31 265 GLY A C 1
ATOM 2030 O O . GLY A 1 265 ? -10.042 -10.828 3.084 1.00 94.31 265 GLY A O 1
ATOM 2031 N N . GLN A 1 266 ? -9.880 -10.328 5.282 1.00 95.94 266 GLN A N 1
ATOM 2032 C CA . GLN A 1 266 ? -10.134 -8.896 5.164 1.00 95.94 266 GLN A CA 1
ATOM 2033 C C . GLN A 1 266 ? -8.927 -8.097 5.634 1.00 95.94 266 GLN A C 1
ATOM 2035 O O . GLN A 1 266 ? -8.051 -8.611 6.333 1.00 95.94 266 GLN A O 1
ATOM 2040 N N . THR A 1 267 ? -8.898 -6.821 5.278 1.00 95.88 267 THR A N 1
ATOM 2041 C CA . THR A 1 267 ? -8.034 -5.847 5.939 1.00 95.88 267 THR A CA 1
ATOM 2042 C C . THR A 1 267 ? -8.897 -4.935 6.790 1.00 95.88 267 THR A C 1
ATOM 2044 O O . THR A 1 267 ? -9.839 -4.331 6.284 1.00 95.88 267 THR A O 1
ATOM 2047 N N . VAL A 1 268 ? -8.573 -4.837 8.073 1.00 97.25 268 VAL A N 1
ATOM 2048 C CA . VAL A 1 268 ? -9.162 -3.871 9.002 1.00 97.25 268 VAL A CA 1
ATOM 2049 C C . VAL A 1 268 ? -8.224 -2.683 9.122 1.00 97.25 268 VAL A C 1
ATOM 2051 O O . VAL A 1 268 ? -7.003 -2.857 9.158 1.00 97.25 268 VAL A O 1
ATOM 2054 N N . SER A 1 269 ? -8.793 -1.484 9.183 1.00 95.31 269 SER A N 1
ATOM 2055 C CA . SER A 1 269 ? -8.049 -0.248 9.390 1.00 95.31 269 SER A CA 1
ATOM 2056 C C . SER A 1 269 ? -8.733 0.634 10.422 1.00 95.31 269 SER A C 1
ATOM 2058 O O . SER A 1 269 ? -9.959 0.699 10.464 1.00 95.31 269 SER A O 1
ATOM 2060 N N . GLY A 1 270 ? -7.945 1.312 11.251 1.00 93.31 270 GLY A N 1
ATOM 2061 C CA . GLY A 1 270 ? -8.472 2.281 12.198 1.00 93.31 270 GLY A CA 1
ATOM 2062 C C . GLY A 1 270 ? -7.443 2.814 13.178 1.00 93.31 270 GLY A C 1
ATOM 2063 O O . GLY A 1 270 ? -6.246 2.557 13.039 1.00 93.31 270 GLY A O 1
ATOM 2064 N N . ALA A 1 271 ? -7.920 3.536 14.189 1.00 93.00 271 ALA A N 1
ATOM 2065 C CA . ALA A 1 271 ? -7.101 3.961 15.321 1.00 93.00 271 ALA A CA 1
ATOM 2066 C C . ALA A 1 271 ? -6.488 2.737 16.024 1.00 93.00 271 ALA A C 1
ATOM 2068 O O . ALA A 1 271 ? -7.195 1.779 16.348 1.00 93.00 271 ALA A O 1
ATOM 2069 N N . ALA A 1 272 ? -5.180 2.757 16.293 1.00 94.56 272 ALA A N 1
ATOM 2070 C CA . ALA A 1 272 ? -4.475 1.615 16.874 1.00 94.56 272 ALA A CA 1
ATOM 2071 C C . ALA A 1 272 ? -5.089 1.107 18.199 1.00 94.56 272 ALA A C 1
ATOM 2073 O O . ALA A 1 272 ? -5.195 -0.115 18.353 1.00 94.56 272 ALA A O 1
ATOM 2074 N N . PRO A 1 273 ? -5.562 1.969 19.129 1.00 93.94 273 PRO A N 1
ATOM 2075 C CA . PRO A 1 273 ? -6.248 1.503 20.334 1.00 93.94 273 PRO A CA 1
ATOM 2076 C C . PRO A 1 273 ? -7.542 0.731 20.044 1.00 93.94 273 PRO A C 1
ATOM 2078 O O . PRO A 1 273 ? -7.791 -0.295 20.674 1.00 93.94 273 PRO A O 1
ATOM 2081 N N . GLU A 1 274 ? -8.352 1.182 19.081 1.00 95.69 274 GLU A N 1
ATOM 2082 C CA . GLU A 1 274 ? -9.604 0.510 18.709 1.00 95.69 274 GLU A CA 1
ATOM 2083 C C . GLU A 1 274 ? -9.337 -0.813 17.975 1.00 95.69 274 GLU A C 1
ATOM 2085 O O . GLU A 1 274 ? -9.944 -1.834 18.298 1.00 95.69 274 GLU A O 1
ATOM 2090 N N . VAL A 1 275 ? -8.359 -0.844 17.063 1.00 97.19 275 VAL A N 1
ATOM 2091 C CA . VAL A 1 275 ? -7.924 -2.079 16.385 1.00 97.19 275 VAL A CA 1
ATOM 2092 C C . VAL A 1 275 ? -7.425 -3.119 17.399 1.00 97.19 275 VAL A C 1
ATOM 2094 O O . VAL A 1 275 ? -7.722 -4.308 17.270 1.00 97.19 275 VAL A O 1
ATOM 2097 N N . GLN A 1 276 ? -6.723 -2.692 18.453 1.00 97.50 276 GLN A N 1
ATOM 2098 C CA . GLN A 1 276 ? -6.275 -3.581 19.529 1.00 97.50 276 GLN A CA 1
ATOM 2099 C C . GLN A 1 276 ? -7.432 -4.084 20.412 1.00 97.50 276 GLN A C 1
ATOM 2101 O O . GLN A 1 276 ? -7.415 -5.238 20.859 1.00 97.50 276 GLN A O 1
ATOM 2106 N N . GLN A 1 277 ? -8.449 -3.254 20.661 1.00 97.81 277 GLN A N 1
ATOM 2107 C CA . GLN A 1 277 ? -9.674 -3.690 21.340 1.00 97.81 277 GLN A CA 1
ATOM 2108 C C . GLN A 1 277 ? -10.407 -4.753 20.516 1.00 97.81 277 GLN A C 1
ATOM 2110 O O . GLN A 1 277 ? -10.737 -5.813 21.052 1.00 97.81 277 GLN A O 1
ATOM 2115 N N . LEU A 1 278 ? -10.569 -4.517 19.210 1.00 98.25 278 LEU A N 1
ATOM 2116 C CA . LEU A 1 278 ? -11.169 -5.471 18.279 1.00 98.25 278 LEU A CA 1
ATOM 2117 C C . LEU A 1 278 ? -10.418 -6.807 18.273 1.00 98.25 278 LEU A C 1
ATOM 2119 O O . LEU A 1 278 ? -11.041 -7.860 18.399 1.00 98.25 278 LEU A O 1
ATOM 2123 N N . LYS A 1 279 ? -9.080 -6.771 18.203 1.00 98.00 279 LYS A N 1
ATOM 2124 C CA . LYS A 1 279 ? -8.229 -7.967 18.298 1.00 98.00 279 LYS A CA 1
ATOM 2125 C C . LYS A 1 279 ? -8.544 -8.777 19.550 1.00 98.00 279 LYS A C 1
ATOM 2127 O O . LYS A 1 279 ? -8.852 -9.961 19.469 1.00 98.00 279 LYS A O 1
ATOM 2132 N N . THR A 1 280 ? -8.519 -8.108 20.701 1.00 97.75 280 THR A N 1
ATOM 2133 C CA . THR A 1 280 ? -8.734 -8.735 22.011 1.00 97.75 280 THR A CA 1
ATOM 2134 C C . THR A 1 280 ? -10.126 -9.367 22.120 1.00 97.75 280 THR A C 1
ATOM 2136 O O . THR A 1 280 ? -10.292 -10.390 22.783 1.00 97.75 280 THR A O 1
ATOM 2139 N N . HIS A 1 281 ? -11.142 -8.763 21.498 1.00 97.94 281 HIS A N 1
ATOM 2140 C CA . HIS A 1 281 ? -12.500 -9.314 21.440 1.00 97.94 281 HIS A CA 1
ATOM 2141 C C . HIS A 1 281 ? -12.573 -10.556 20.552 1.00 97.94 281 HIS A C 1
ATOM 2143 O O . HIS A 1 281 ? -13.078 -11.588 20.990 1.00 97.94 281 HIS A O 1
ATOM 2149 N N . LEU A 1 282 ? -12.013 -10.487 19.342 1.00 97.62 282 LEU A N 1
ATOM 2150 C CA . LEU A 1 282 ? -12.051 -11.584 18.374 1.00 97.62 282 LEU A CA 1
ATOM 2151 C C . LEU A 1 282 ? -11.212 -12.791 18.819 1.00 97.62 282 LEU A C 1
ATOM 2153 O O . LEU A 1 282 ? -11.657 -13.925 18.663 1.00 97.62 282 LEU A O 1
ATOM 2157 N N . GLU A 1 283 ? -10.047 -12.582 19.438 1.00 96.94 283 GLU A N 1
ATOM 2158 C CA . GLU A 1 283 ? -9.197 -13.666 19.965 1.00 96.94 283 GLU A CA 1
ATOM 2159 C C . GLU A 1 283 ? -9.903 -14.499 21.048 1.00 96.94 283 GLU A C 1
ATOM 2161 O O . GLU A 1 283 ? -9.664 -15.700 21.167 1.00 96.94 283 GLU A O 1
ATOM 2166 N N . LYS A 1 284 ? -10.815 -13.894 21.823 1.00 96.62 284 LYS A N 1
ATOM 2167 C CA . LYS A 1 284 ? -11.618 -14.623 22.822 1.00 96.62 284 LYS A CA 1
ATOM 2168 C C . LYS A 1 284 ? -12.656 -15.545 22.185 1.00 96.62 284 LYS A C 1
ATOM 2170 O O . LYS A 1 284 ? -13.057 -16.521 22.814 1.00 96.62 284 LYS A O 1
ATOM 2175 N N . GLN A 1 285 ? -13.108 -15.223 20.976 1.00 95.62 285 GLN A N 1
ATOM 2176 C CA . GLN A 1 285 ? -14.172 -15.946 20.276 1.00 95.62 285 GLN A CA 1
ATOM 2177 C C . GLN A 1 285 ? -13.622 -16.946 19.250 1.00 95.62 285 GLN A C 1
ATOM 2179 O O . GLN A 1 285 ? -14.260 -17.960 18.969 1.00 95.62 285 GLN A O 1
ATOM 2184 N N . HIS A 1 286 ? -12.419 -16.700 18.725 1.00 95.31 286 HIS A N 1
ATOM 2185 C CA . HIS A 1 286 ? -11.808 -17.476 17.651 1.00 95.31 286 HIS A CA 1
ATOM 2186 C C . HIS A 1 286 ? -10.401 -17.940 18.042 1.00 95.31 286 HIS A C 1
ATOM 2188 O O . HIS A 1 286 ? -9.433 -17.187 17.973 1.00 95.31 286 HIS A O 1
ATOM 2194 N N . LYS A 1 287 ? -10.285 -19.217 18.422 1.00 89.31 287 LYS A N 1
ATOM 2195 C CA . LYS A 1 287 ? -9.045 -19.810 18.950 1.00 89.31 287 LYS A CA 1
ATOM 2196 C C . LYS A 1 287 ? -7.868 -19.807 17.959 1.00 89.31 287 LYS A C 1
ATOM 2198 O O . LYS A 1 287 ? -6.729 -19.693 18.394 1.00 89.31 287 LYS A O 1
ATOM 2203 N N . ASP A 1 288 ? -8.150 -19.896 16.659 1.00 91.56 288 ASP A N 1
ATOM 2204 C CA . ASP A 1 288 ? -7.150 -19.954 15.580 1.00 91.56 288 ASP A CA 1
ATOM 2205 C C . ASP A 1 288 ? -7.226 -18.713 14.668 1.00 91.56 288 ASP A C 1
ATOM 2207 O O . ASP A 1 288 ? -7.118 -18.803 13.444 1.00 91.56 288 ASP A O 1
ATOM 2211 N N . LEU A 1 289 ? -7.472 -17.538 15.259 1.00 96.06 289 LEU A N 1
ATOM 2212 C CA . LEU A 1 289 ? -7.585 -16.280 14.524 1.00 96.06 289 LEU A CA 1
ATOM 2213 C C . LEU A 1 289 ? -6.283 -15.952 13.777 1.00 96.06 289 LEU A C 1
ATOM 2215 O O . LEU A 1 289 ? -5.246 -15.692 14.387 1.00 96.06 289 LEU A O 1
ATOM 2219 N N . PHE A 1 290 ? -6.348 -15.881 12.445 1.00 97.38 290 PHE A N 1
ATOM 2220 C CA . PHE A 1 290 ? -5.267 -15.284 11.666 1.00 97.38 290 PHE A CA 1
ATOM 2221 C C . PHE A 1 290 ? -5.298 -13.763 11.829 1.00 97.38 290 PHE A C 1
ATOM 2223 O O . PHE A 1 290 ? -6.287 -13.111 11.484 1.00 97.38 290 PHE A O 1
ATOM 2230 N N . TRP A 1 291 ? -4.189 -13.210 12.316 1.00 97.56 291 TRP A N 1
ATOM 2231 C CA . TRP A 1 291 ? -3.992 -11.780 12.511 1.00 97.56 291 TRP A CA 1
ATOM 2232 C C . TRP A 1 291 ? -2.566 -11.398 12.126 1.00 97.56 291 TRP A C 1
ATOM 2234 O O . TRP A 1 291 ? -1.606 -11.924 12.692 1.00 97.56 291 TRP A O 1
ATOM 2244 N N . ARG A 1 292 ? -2.405 -10.470 11.181 1.00 96.19 292 ARG A N 1
ATOM 2245 C CA . ARG A 1 292 ? -1.083 -9.997 10.753 1.00 96.19 292 ARG A CA 1
ATOM 2246 C C . ARG A 1 292 ? -1.089 -8.500 10.500 1.00 96.19 292 ARG A C 1
ATOM 2248 O O . ARG A 1 292 ? -1.876 -8.029 9.685 1.00 96.19 292 ARG A O 1
ATOM 2255 N N . ASP A 1 293 ? -0.160 -7.783 11.117 1.00 94.12 293 ASP A N 1
ATOM 2256 C CA . ASP A 1 293 ? 0.011 -6.354 10.866 1.00 94.12 293 ASP A CA 1
ATOM 2257 C C . ASP A 1 293 ? 0.450 -6.093 9.418 1.00 94.12 293 ASP A C 1
ATOM 2259 O O . ASP A 1 293 ? 1.232 -6.845 8.825 1.00 94.12 293 ASP A O 1
ATOM 2263 N N . VAL A 1 294 ? -0.084 -5.024 8.834 1.00 92.19 294 VAL A N 1
ATOM 2264 C CA . VAL A 1 294 ? 0.280 -4.530 7.506 1.00 92.19 294 VAL A CA 1
ATOM 2265 C C . VAL A 1 294 ? 1.240 -3.350 7.699 1.00 92.19 294 VAL A C 1
ATOM 2267 O O . VAL A 1 294 ? 0.900 -2.406 8.412 1.00 92.19 294 VAL A O 1
ATOM 2270 N N . PRO A 1 295 ? 2.444 -3.361 7.097 1.00 88.75 295 PRO A N 1
ATOM 2271 C CA . PRO A 1 295 ? 3.440 -2.323 7.337 1.00 88.75 295 PRO A CA 1
ATOM 2272 C C . PRO A 1 295 ? 3.069 -1.026 6.606 1.00 88.75 295 PRO A C 1
ATOM 2274 O O . PRO A 1 295 ? 3.417 -0.820 5.441 1.00 88.75 295 PRO A O 1
ATOM 2277 N N . THR A 1 296 ? 2.356 -0.145 7.305 1.00 86.81 296 THR A N 1
ATOM 2278 C CA . THR A 1 296 ? 1.870 1.144 6.783 1.00 86.81 296 THR A CA 1
ATOM 2279 C C . THR A 1 296 ? 2.377 2.349 7.571 1.00 86.81 296 THR A C 1
ATOM 2281 O O . THR A 1 296 ? 1.820 3.435 7.449 1.00 86.81 296 THR A O 1
ATOM 2284 N N . ASP A 1 297 ? 3.442 2.183 8.366 1.00 88.44 297 ASP A N 1
ATOM 2285 C CA . ASP A 1 297 ? 4.113 3.273 9.098 1.00 88.44 297 ASP A CA 1
ATOM 2286 C C . ASP A 1 297 ? 3.142 4.120 9.946 1.00 88.44 297 ASP A C 1
ATOM 2288 O O . ASP A 1 297 ? 3.095 5.354 9.859 1.00 88.44 297 ASP A O 1
ATOM 2292 N N . LYS A 1 298 ? 2.332 3.400 10.740 1.00 89.19 298 LYS A N 1
ATOM 2293 C CA . LYS A 1 298 ? 1.265 3.920 11.611 1.00 89.19 298 LYS A CA 1
ATOM 2294 C C . LYS A 1 298 ? 0.145 4.676 10.878 1.00 89.19 298 LYS A C 1
ATOM 2296 O O . LYS A 1 298 ? -0.575 5.456 11.491 1.00 89.19 298 LYS A O 1
ATOM 2301 N N . VAL A 1 299 ? -0.014 4.474 9.569 1.00 86.12 299 VAL A N 1
ATOM 2302 C CA . VAL A 1 299 ? -1.115 5.064 8.795 1.00 86.12 299 VAL A CA 1
ATOM 2303 C C . VAL A 1 299 ? -2.238 4.050 8.608 1.00 86.12 299 VAL A C 1
ATOM 2305 O O . VAL A 1 299 ? -2.013 2.932 8.140 1.00 86.12 299 VAL A O 1
ATOM 2308 N N . ALA A 1 300 ? -3.458 4.467 8.932 1.00 88.88 300 ALA A N 1
ATOM 2309 C CA . ALA A 1 300 ? -4.684 3.702 8.743 1.00 88.88 300 ALA A CA 1
ATOM 2310 C C . ALA A 1 300 ? -5.385 4.106 7.432 1.00 88.88 300 ALA A C 1
ATOM 2312 O O . ALA A 1 300 ? -6.339 4.877 7.434 1.00 88.88 300 ALA A O 1
ATOM 2313 N N . TYR A 1 301 ? -4.882 3.631 6.289 1.00 85.75 301 TYR A N 1
ATOM 2314 C CA . TYR A 1 301 ? -5.491 3.938 4.988 1.00 85.75 301 TYR A CA 1
ATOM 2315 C C . TYR A 1 301 ? -6.911 3.358 4.878 1.00 85.75 301 TYR A C 1
ATOM 2317 O O . TYR A 1 301 ? -7.123 2.200 5.238 1.00 85.75 301 TYR A O 1
ATOM 2325 N N . HIS A 1 302 ? -7.842 4.130 4.299 1.00 84.69 302 HIS A N 1
ATOM 2326 C CA . HIS A 1 302 ? -9.279 3.812 4.167 1.00 84.69 302 HIS A CA 1
ATOM 2327 C C . HIS A 1 302 ? -10.056 3.772 5.489 1.00 84.69 302 HIS A C 1
ATOM 2329 O O . HIS A 1 302 ? -11.208 3.332 5.520 1.00 84.69 302 HIS A O 1
ATOM 2335 N N . ALA A 1 303 ? -9.440 4.192 6.595 1.00 82.56 303 ALA A N 1
ATOM 2336 C CA . ALA A 1 303 ? -10.162 4.391 7.841 1.00 82.56 303 ALA A CA 1
ATOM 2337 C C . ALA A 1 303 ? -11.111 5.598 7.717 1.00 82.56 303 ALA A C 1
ATOM 2339 O O . ALA A 1 303 ? -10.876 6.472 6.893 1.00 82.56 303 ALA A O 1
ATOM 2340 N N . PRO A 1 304 ? -12.140 5.736 8.571 1.00 78.06 304 PRO A N 1
ATOM 2341 C CA . PRO A 1 304 ? -13.139 6.810 8.453 1.00 78.06 304 PRO A CA 1
ATOM 2342 C C . PRO A 1 304 ? -12.597 8.256 8.409 1.00 78.06 304 PRO A C 1
ATOM 2344 O O . PRO A 1 304 ? -13.336 9.181 8.075 1.00 78.06 304 PRO A O 1
ATOM 2347 N N . HIS A 1 305 ? -11.329 8.460 8.772 1.00 70.06 305 HIS A N 1
ATOM 2348 C CA . HIS A 1 305 ? -10.645 9.750 8.778 1.00 70.06 305 HIS A CA 1
ATOM 2349 C C . HIS A 1 305 ? -9.789 10.040 7.532 1.00 70.06 305 HIS A C 1
ATOM 2351 O O . HIS A 1 305 ? -9.296 11.163 7.420 1.00 70.06 305 HIS A O 1
ATOM 2357 N N . LEU A 1 306 ? -9.594 9.066 6.630 1.00 67.12 306 LEU A N 1
ATOM 2358 C CA . LEU A 1 306 ? -8.732 9.141 5.438 1.00 67.12 306 LEU A CA 1
ATOM 2359 C C . LEU A 1 306 ? -9.407 8.538 4.206 1.00 67.12 306 LEU A C 1
ATOM 2361 O O . LEU A 1 306 ? -9.418 9.241 3.173 1.00 67.12 306 LEU A O 1
#